Protein AF-Q3J1Y4-F1 (afdb_monomer_lite)

Secondary structure (DSSP, 8-state):
-----PPPP-----SS-HHHHHHHHHHHHHHTTTSS-SS-HHHHHHHHHHTT-PPPHHHHHHHHHTTSEEEETTEEEE-HHHHHHHH--------------------PPPEEEEEEEETTEEEEEEEETTEEEEEEESSTTSPPEE-S--TTT-HHHHHHHHHHHHS-HHHHHHHHH-EEPP----TT--EEEEETTEEEEEEEETTEEEEEETT--S-EEPPHHHHTT--SHHHHHHHHHHHH-TTHHHHHHHHHHHHHHHHHTT-EEEE-

Sequence (272 aa):
MTERIAPAPTFAETALPRAVAQRMLALIDALGEYDGRPASHALTGILRLAAGQAPTLAERTSLQIAGLIELDHGHPVLTPEGQAVLACETESQPQPMLPEPQPEEPAAGPAPFARLKIGGAVYEIAGWPASDALAFRTEPTADWCGLDADLAAGWSEIAAEILQRTRNALEDYVRMHMIRRREEEDPAGGNGFDLYGIGWEVREAGAALLLRLDGEAEWQTVPAPALAHAAGFRERAAAALVAQVRDLRERIGEDVHAWAKRLAAGALVEPV

Foldseek 3Di:
DDDDDDDDDDQPQFPQALVNLVVVLVVQVVCCVVDVDSDDLCSNCLSCSNNVHHRDPRSLVVCVVVVQWDQDVNGTDGDPVVSVVRRDDPPVPPPPPDPDPDPDDPQDPFAWWKWKDQPNFIKTKTARPVDQWIWIDRDPPDDTHTDPDGCVNPQLLRQLRCCVVVDVLQLVVCLVQKDWDDDDPPVVAWTWIDDPNFIKTWDDDPPWIWIDTPVGPDTDTQDPVLCVPPDDPSSSNSSSCPRPPVCSCVVCVVVSSVVSSVSSVPMDMDTD

Structure (mmCIF, N/CA/C/O backbone):
data_AF-Q3J1Y4-F1
#
_entry.id   AF-Q3J1Y4-F1
#
loop_
_atom_site.group_PDB
_atom_site.id
_atom_site.type_symbol
_atom_site.label_atom_id
_atom_site.label_alt_id
_atom_site.label_comp_id
_atom_site.label_asym_id
_atom_site.label_entity_id
_atom_site.label_seq_id
_atom_site.pdbx_PDB_ins_code
_atom_site.Cartn_x
_atom_site.Cartn_y
_atom_site.Cartn_z
_atom_site.occupancy
_atom_site.B_iso_or_equiv
_atom_site.auth_seq_id
_atom_site.auth_comp_id
_atom_site.auth_asym_id
_atom_site.auth_atom_id
_atom_site.pdbx_PDB_model_num
ATOM 1 N N . MET A 1 1 ? -0.902 27.994 -52.305 1.00 39.47 1 MET A N 1
ATOM 2 C CA . MET A 1 1 ? -0.673 27.373 -50.987 1.00 39.47 1 MET A CA 1
ATOM 3 C C . MET A 1 1 ? -0.212 25.955 -51.247 1.00 39.47 1 MET A C 1
ATOM 5 O O . MET A 1 1 ? -1.022 25.121 -51.613 1.00 39.47 1 MET A O 1
ATOM 9 N N . THR A 1 2 ? 1.096 25.733 -51.217 1.00 36.91 2 THR A N 1
ATOM 10 C CA . THR A 1 2 ? 1.722 24.431 -51.467 1.00 36.91 2 THR A CA 1
ATOM 11 C C . THR A 1 2 ? 2.039 23.824 -50.108 1.00 36.91 2 THR A C 1
ATOM 13 O O . THR A 1 2 ? 2.905 24.334 -49.398 1.00 36.91 2 THR A O 1
ATOM 16 N N . GLU A 1 3 ? 1.293 22.792 -49.717 1.00 38.69 3 GLU A N 1
ATOM 17 C CA . GLU A 1 3 ? 1.580 22.008 -48.518 1.00 38.69 3 GLU A CA 1
ATOM 18 C C . GLU A 1 3 ? 2.949 21.338 -48.677 1.00 38.69 3 GLU A C 1
ATOM 20 O O . GLU A 1 3 ? 3.182 20.542 -49.588 1.00 38.69 3 GLU A O 1
ATOM 25 N N . ARG A 1 4 ? 3.887 21.708 -47.800 1.00 36.75 4 ARG A N 1
ATOM 26 C CA . ARG A 1 4 ? 5.147 20.988 -47.622 1.00 36.75 4 ARG A CA 1
ATOM 27 C C . ARG A 1 4 ? 4.826 19.674 -46.919 1.00 36.75 4 ARG A C 1
ATOM 29 O O . ARG A 1 4 ? 4.631 19.655 -45.709 1.00 36.75 4 ARG A O 1
ATOM 36 N N . ILE A 1 5 ? 4.783 18.594 -47.689 1.00 44.53 5 ILE A N 1
ATOM 37 C CA . ILE A 1 5 ? 4.806 17.230 -47.164 1.00 44.53 5 ILE A CA 1
ATOM 38 C C . ILE A 1 5 ? 6.148 17.057 -46.440 1.00 44.53 5 ILE A C 1
ATOM 40 O O . ILE A 1 5 ? 7.209 17.186 -47.054 1.00 44.53 5 ILE A O 1
ATOM 44 N N . ALA A 1 6 ? 6.096 16.845 -45.125 1.00 41.97 6 ALA A N 1
ATOM 45 C CA . ALA A 1 6 ? 7.268 16.523 -44.321 1.00 41.97 6 ALA A CA 1
ATOM 46 C C . ALA A 1 6 ? 7.870 15.184 -44.795 1.00 41.97 6 ALA A C 1
ATOM 48 O O . ALA A 1 6 ? 7.111 14.269 -45.129 1.00 41.97 6 ALA A O 1
ATOM 49 N N . PRO A 1 7 ? 9.207 15.047 -44.855 1.00 38.75 7 PRO A N 1
ATOM 50 C CA . PRO A 1 7 ? 9.830 13.786 -45.234 1.00 38.75 7 PRO A CA 1
ATOM 51 C C . PRO A 1 7 ? 9.491 12.698 -44.208 1.00 38.75 7 PRO A C 1
ATOM 53 O O . PRO A 1 7 ? 9.456 12.951 -43.004 1.00 38.75 7 PRO A O 1
ATOM 56 N N . ALA A 1 8 ? 9.229 11.485 -44.699 1.00 41.59 8 ALA A N 1
ATOM 57 C CA . ALA A 1 8 ? 9.074 10.308 -43.854 1.00 41.59 8 ALA A CA 1
ATOM 58 C C . ALA A 1 8 ? 10.350 10.092 -43.016 1.00 41.59 8 ALA A C 1
ATOM 60 O O . ALA A 1 8 ? 11.444 10.345 -43.527 1.00 41.59 8 ALA A O 1
ATOM 61 N N . PRO A 1 9 ? 10.235 9.624 -41.760 1.00 42.47 9 PRO A N 1
ATOM 62 C CA . PRO A 1 9 ? 11.397 9.349 -40.926 1.00 42.47 9 PRO A CA 1
ATOM 63 C C . PRO A 1 9 ? 12.293 8.315 -41.614 1.00 42.47 9 PRO A C 1
ATOM 65 O O . PRO A 1 9 ? 11.864 7.205 -41.936 1.00 42.47 9 PRO A O 1
ATOM 68 N N . THR A 1 10 ? 13.536 8.708 -41.872 1.00 40.47 10 THR A N 1
ATOM 69 C CA . THR A 1 10 ? 14.578 7.848 -42.426 1.00 40.47 10 THR A CA 1
ATOM 70 C C . THR A 1 10 ? 15.030 6.897 -41.324 1.00 40.47 10 THR A C 1
ATOM 72 O O . THR A 1 10 ? 15.804 7.269 -40.446 1.00 40.47 10 THR A O 1
ATOM 75 N N . PHE A 1 11 ? 14.507 5.674 -41.328 1.00 51.59 11 PHE A N 1
ATOM 76 C CA . PHE A 1 11 ? 15.009 4.623 -40.449 1.00 51.59 11 PHE A CA 1
ATOM 77 C C . PHE A 1 11 ? 16.390 4.201 -40.953 1.00 51.59 11 PHE A C 1
ATOM 79 O O . PHE A 1 11 ? 16.534 3.844 -42.123 1.00 51.59 11 PHE A O 1
ATOM 86 N N . ALA A 1 12 ? 17.401 4.301 -40.088 1.00 49.84 12 ALA A N 1
ATOM 87 C CA . ALA A 1 12 ? 18.746 3.826 -40.381 1.00 49.84 12 ALA A CA 1
ATOM 88 C C . ALA A 1 12 ? 18.690 2.353 -40.819 1.00 49.84 12 ALA A C 1
ATOM 90 O O . ALA A 1 12 ? 17.954 1.555 -40.239 1.00 49.84 12 ALA A O 1
ATOM 91 N N . GLU A 1 13 ? 19.431 2.012 -41.868 1.00 49.62 13 GLU A N 1
ATOM 92 C CA . GLU A 1 13 ? 19.509 0.662 -42.418 1.00 49.62 13 GLU A CA 1
ATOM 93 C C . GLU A 1 13 ? 20.206 -0.243 -41.386 1.00 49.62 13 GLU A C 1
ATOM 95 O O . GLU A 1 13 ? 21.415 -0.168 -41.180 1.00 49.62 13 GLU A O 1
ATOM 100 N N . THR A 1 14 ? 19.423 -1.023 -40.638 1.00 55.22 14 THR A N 1
ATOM 101 C CA . THR A 1 14 ? 19.925 -1.916 -39.585 1.00 55.22 14 THR A CA 1
ATOM 102 C C . THR A 1 14 ? 20.491 -3.192 -40.206 1.00 55.22 14 THR A C 1
ATOM 104 O O . THR A 1 14 ? 19.864 -3.759 -41.100 1.00 55.22 14 THR A O 1
ATOM 107 N N . ALA A 1 15 ? 21.629 -3.694 -39.713 1.00 63.44 15 ALA A N 1
ATOM 108 C CA . ALA A 1 15 ? 22.223 -4.935 -40.229 1.00 63.44 15 ALA A CA 1
ATOM 109 C C . ALA A 1 15 ? 21.352 -6.180 -39.963 1.00 63.44 15 ALA A C 1
ATOM 111 O O . ALA A 1 15 ? 21.382 -7.130 -40.743 1.00 63.44 15 ALA A O 1
ATOM 112 N N . LEU A 1 16 ? 20.523 -6.168 -38.909 1.00 72.38 16 LEU A N 1
ATOM 113 C CA . LEU A 1 16 ? 19.484 -7.175 -38.704 1.00 72.38 16 LEU A CA 1
ATOM 114 C C . LEU A 1 16 ? 18.404 -7.043 -39.797 1.00 72.38 16 LEU A C 1
ATOM 116 O O . LEU A 1 16 ? 17.705 -6.023 -39.837 1.00 72.38 16 LEU A O 1
ATOM 120 N N . PRO A 1 17 ? 18.194 -8.059 -40.659 1.00 82.06 17 PRO A N 1
ATOM 121 C CA . PRO A 1 17 ? 17.198 -7.959 -41.714 1.00 82.06 17 PRO A CA 1
ATOM 122 C C . PRO A 1 17 ? 15.797 -7.797 -41.123 1.00 82.06 17 PRO A C 1
ATOM 124 O O . PRO A 1 17 ? 15.376 -8.576 -40.265 1.00 82.06 17 PRO A O 1
ATOM 127 N N . ARG A 1 18 ? 15.024 -6.843 -41.649 1.00 83.56 18 ARG A N 1
ATOM 128 C CA . ARG A 1 18 ? 13.652 -6.537 -41.203 1.00 83.56 18 ARG A CA 1
ATOM 129 C C . ARG A 1 18 ? 12.767 -7.781 -41.039 1.00 83.56 18 ARG A C 1
ATOM 131 O O . ARG A 1 18 ? 12.011 -7.889 -40.078 1.00 83.56 18 ARG A O 1
ATOM 138 N N . ALA A 1 19 ? 12.874 -8.731 -41.968 1.00 82.00 19 ALA A N 1
ATOM 139 C CA . ALA A 1 19 ? 12.111 -9.979 -41.944 1.00 82.00 19 ALA A CA 1
ATOM 140 C C . ALA A 1 19 ? 12.487 -10.899 -40.765 1.00 82.00 19 ALA A C 1
ATOM 142 O O . ALA A 1 19 ? 11.635 -11.627 -40.256 1.00 82.00 19 ALA A O 1
ATOM 143 N N . VAL A 1 20 ? 13.746 -10.864 -40.317 1.00 84.94 20 VAL A N 1
ATOM 144 C CA . VAL A 1 20 ? 14.218 -11.605 -39.138 1.00 84.94 20 VAL A CA 1
ATOM 145 C C . VAL A 1 20 ? 13.663 -10.961 -37.873 1.00 84.94 20 VAL A C 1
ATOM 147 O O . VAL A 1 20 ? 13.047 -11.657 -37.071 1.00 84.94 20 VAL A O 1
ATOM 150 N N . ALA A 1 21 ? 13.765 -9.634 -37.749 1.00 87.12 21 ALA A N 1
ATOM 151 C CA . ALA A 1 21 ? 13.190 -8.898 -36.624 1.00 87.12 21 ALA A CA 1
ATOM 152 C C . ALA A 1 21 ? 11.674 -9.140 -36.484 1.00 87.12 21 ALA A C 1
ATOM 154 O O . ALA A 1 21 ? 11.185 -9.440 -35.398 1.00 87.12 21 ALA A O 1
ATOM 155 N N . GLN A 1 22 ? 10.933 -9.113 -37.598 1.00 88.56 22 GLN A N 1
ATOM 156 C CA . GLN A 1 22 ? 9.498 -9.427 -37.621 1.00 88.56 22 GLN A CA 1
ATOM 157 C C . GLN A 1 22 ? 9.191 -10.865 -37.188 1.00 88.56 22 GLN A C 1
ATOM 159 O O . GLN A 1 22 ? 8.220 -11.091 -36.471 1.00 88.56 22 GLN A O 1
ATOM 164 N N . ARG A 1 23 ? 10.007 -11.842 -37.601 1.00 87.69 23 ARG A N 1
ATOM 165 C CA . ARG A 1 23 ? 9.844 -13.240 -37.175 1.00 87.69 23 ARG A CA 1
ATOM 166 C C . ARG A 1 23 ? 10.125 -13.430 -35.688 1.00 87.69 23 ARG A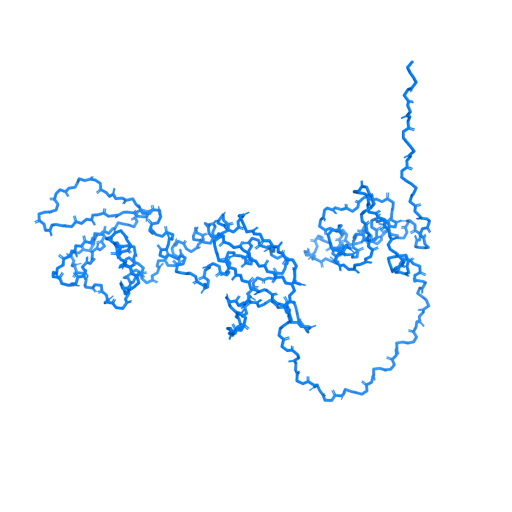 C 1
ATOM 168 O O . ARG A 1 23 ? 9.396 -14.172 -35.042 1.00 87.69 23 ARG A O 1
ATOM 175 N N . MET A 1 24 ? 11.148 -12.765 -35.152 1.00 90.50 24 MET A N 1
ATOM 176 C CA . MET A 1 24 ? 11.459 -12.808 -33.721 1.00 90.50 24 MET A CA 1
ATOM 177 C C . MET A 1 24 ? 10.344 -12.165 -32.893 1.00 90.50 24 MET A C 1
ATOM 179 O O . MET A 1 24 ? 9.929 -12.752 -31.903 1.00 90.50 24 MET A O 1
ATOM 183 N N . LEU A 1 25 ? 9.792 -11.030 -33.336 1.00 89.69 25 LEU A N 1
ATOM 184 C CA . LEU A 1 25 ? 8.618 -10.419 -32.701 1.00 89.69 25 LEU A CA 1
ATOM 185 C C . LEU A 1 25 ? 7.406 -11.356 -32.724 1.00 89.69 25 LEU A C 1
ATOM 187 O O . LEU A 1 25 ? 6.797 -11.571 -31.688 1.00 89.69 25 LEU A O 1
ATOM 191 N N . ALA A 1 26 ? 7.106 -11.977 -33.869 1.00 88.38 26 ALA A N 1
ATOM 192 C CA . ALA A 1 26 ? 5.997 -12.926 -33.968 1.00 88.38 26 ALA A CA 1
ATOM 193 C C . ALA A 1 26 ? 6.181 -14.150 -33.053 1.00 88.38 26 ALA A C 1
ATOM 195 O O . ALA A 1 26 ? 5.207 -14.667 -32.514 1.00 88.38 26 ALA A O 1
ATOM 196 N N . LEU A 1 27 ? 7.421 -14.614 -32.867 1.00 90.25 27 LEU A N 1
ATOM 197 C CA . LEU A 1 27 ? 7.736 -15.690 -31.928 1.00 90.25 27 LEU A CA 1
ATOM 198 C C . LEU A 1 27 ? 7.545 -15.248 -30.471 1.00 90.25 27 LEU A C 1
ATOM 200 O O . LEU A 1 27 ? 6.956 -15.993 -29.696 1.00 90.25 27 LEU A O 1
ATOM 204 N N . ILE A 1 28 ? 8.022 -14.053 -30.111 1.00 89.56 28 ILE A N 1
ATOM 205 C CA . ILE A 1 28 ? 7.822 -13.461 -28.780 1.00 89.56 28 ILE A CA 1
ATOM 206 C C . ILE A 1 28 ? 6.322 -13.332 -28.494 1.00 89.56 28 ILE A C 1
ATOM 208 O O . ILE A 1 28 ? 5.871 -13.780 -27.446 1.00 89.56 28 ILE A O 1
ATOM 212 N N . ASP A 1 29 ? 5.540 -12.810 -29.440 1.00 85.06 29 ASP A N 1
ATOM 213 C CA . ASP A 1 29 ? 4.088 -12.666 -29.297 1.00 85.06 29 ASP A CA 1
ATOM 214 C C . ASP A 1 29 ? 3.394 -14.032 -29.129 1.00 85.06 29 ASP A C 1
ATOM 216 O O . ASP A 1 29 ? 2.542 -14.184 -28.257 1.00 85.06 29 ASP A O 1
ATOM 220 N N . ALA A 1 30 ? 3.796 -15.049 -29.902 1.00 85.88 30 ALA A N 1
ATOM 221 C CA . ALA A 1 30 ? 3.245 -16.403 -29.794 1.00 85.88 30 ALA A CA 1
ATOM 222 C C . ALA A 1 30 ? 3.595 -17.092 -28.463 1.00 85.88 30 ALA A C 1
ATOM 224 O O . ALA A 1 30 ? 2.778 -17.824 -27.908 1.00 85.88 30 ALA A O 1
ATOM 225 N N . LEU A 1 31 ? 4.800 -16.863 -27.931 1.00 82.25 31 LEU A N 1
ATOM 226 C CA . LEU A 1 31 ? 5.189 -17.348 -26.603 1.00 82.25 31 LEU A CA 1
ATOM 227 C C . LEU A 1 31 ? 4.458 -16.596 -25.484 1.00 82.25 31 LEU A C 1
ATOM 229 O O . LEU A 1 31 ? 4.203 -17.183 -24.434 1.00 82.25 31 LEU A O 1
ATOM 233 N N . GLY A 1 32 ? 4.054 -15.348 -25.739 1.00 78.19 32 GLY A N 1
ATOM 234 C CA . GLY A 1 32 ? 3.252 -14.516 -24.840 1.00 78.19 32 GLY A CA 1
ATOM 235 C C . GLY A 1 32 ? 1.904 -15.126 -24.447 1.00 78.19 32 GLY A C 1
ATOM 236 O O . GLY A 1 32 ? 1.350 -14.785 -23.405 1.00 78.19 32 GLY A O 1
ATOM 237 N N . GLU A 1 33 ? 1.374 -16.049 -25.255 1.00 76.19 33 GLU A N 1
ATOM 238 C CA . GLU A 1 33 ? 0.144 -16.787 -24.940 1.00 76.19 33 GLU A CA 1
ATOM 239 C C . GLU A 1 33 ? 0.337 -17.829 -23.822 1.00 76.19 33 GLU A C 1
ATOM 241 O O . GLU A 1 33 ? -0.633 -18.219 -23.172 1.00 76.19 33 GLU A O 1
ATOM 246 N N . TYR A 1 34 ? 1.575 -18.280 -23.593 1.00 75.44 34 TYR A N 1
ATOM 247 C CA . TYR A 1 34 ? 1.915 -19.360 -22.655 1.00 75.44 34 TYR A CA 1
ATOM 248 C C . TYR A 1 34 ? 2.746 -18.880 -21.464 1.00 75.44 34 TYR A C 1
ATOM 250 O O . TYR A 1 34 ? 2.640 -19.441 -20.375 1.00 75.44 34 TYR A O 1
ATOM 258 N N . ASP A 1 35 ? 3.559 -17.847 -21.668 1.00 68.44 35 ASP A N 1
ATOM 259 C CA . ASP A 1 35 ? 4.341 -17.166 -20.646 1.00 68.44 35 ASP A CA 1
ATOM 260 C C . ASP A 1 35 ? 3.977 -15.682 -20.688 1.00 68.44 35 ASP A C 1
ATOM 262 O O . ASP A 1 35 ? 4.033 -15.057 -21.741 1.00 68.44 35 ASP A O 1
ATOM 266 N N . GLY A 1 36 ? 3.611 -15.093 -19.548 1.00 64.56 36 GLY A N 1
ATOM 267 C CA . GLY A 1 36 ? 3.257 -13.675 -19.487 1.00 64.56 36 GLY A CA 1
ATOM 268 C C . GLY A 1 36 ? 4.419 -12.733 -19.832 1.00 64.56 36 GLY A C 1
ATOM 269 O O . GLY A 1 36 ? 4.175 -11.541 -20.034 1.00 64.56 36 GLY A O 1
ATOM 270 N N . ARG A 1 37 ? 5.672 -13.226 -19.870 1.00 63.38 37 ARG A N 1
ATOM 271 C CA . ARG A 1 37 ? 6.879 -12.416 -20.129 1.00 63.38 37 ARG A CA 1
ATOM 272 C C . ARG A 1 37 ? 7.934 -13.149 -20.984 1.00 63.38 37 ARG A C 1
ATOM 274 O O . ARG A 1 37 ? 9.040 -13.401 -20.514 1.00 63.38 37 ARG A O 1
ATOM 281 N N . PRO A 1 38 ? 7.665 -13.404 -22.274 1.00 79.62 38 PRO A N 1
ATOM 282 C CA . PRO A 1 38 ? 8.576 -14.145 -23.153 1.00 79.62 38 PRO A CA 1
ATOM 283 C C . PRO A 1 38 ? 9.848 -13.362 -23.541 1.00 79.62 38 PRO A C 1
ATOM 285 O O . PRO A 1 38 ? 10.800 -13.951 -24.051 1.00 79.62 38 PRO A O 1
ATOM 288 N N . ALA A 1 39 ? 9.873 -12.036 -23.339 1.00 86.62 39 ALA A N 1
ATOM 289 C CA . ALA A 1 39 ? 11.019 -11.168 -23.621 1.00 86.62 39 ALA A CA 1
ATOM 290 C C . ALA A 1 39 ? 10.961 -9.843 -22.837 1.00 86.62 39 ALA A C 1
ATOM 292 O O . ALA A 1 39 ? 9.891 -9.389 -22.430 1.00 86.62 39 ALA A O 1
ATOM 293 N N . SER A 1 40 ? 12.116 -9.185 -22.673 1.00 88.88 40 SER A N 1
ATOM 294 C CA . SER A 1 40 ? 12.208 -7.857 -22.054 1.00 88.88 40 SER A CA 1
ATOM 295 C C . SER A 1 40 ? 11.727 -6.740 -22.991 1.00 88.88 40 SER A C 1
ATOM 297 O O . SER A 1 40 ? 11.871 -6.820 -24.211 1.00 88.88 40 SER A O 1
ATOM 299 N N . HIS A 1 41 ? 11.225 -5.636 -22.427 1.00 87.88 41 HIS A N 1
ATOM 300 C CA . HIS A 1 41 ? 10.789 -4.468 -23.206 1.00 87.88 41 HIS A CA 1
ATOM 301 C C . HIS A 1 41 ? 11.913 -3.810 -24.020 1.00 87.88 41 HIS A C 1
ATOM 303 O O . HIS A 1 41 ? 11.650 -3.258 -25.086 1.00 87.88 41 HIS A O 1
ATOM 309 N N . ALA A 1 42 ? 13.166 -3.890 -23.561 1.00 88.75 42 ALA A N 1
ATOM 310 C CA . ALA A 1 42 ? 14.309 -3.422 -24.342 1.00 88.75 42 ALA A CA 1
ATOM 311 C C . ALA A 1 42 ? 14.522 -4.291 -25.595 1.00 88.75 42 ALA A C 1
ATOM 313 O O . ALA A 1 42 ? 14.690 -3.755 -26.689 1.00 88.75 42 ALA A O 1
ATOM 314 N N . LEU A 1 43 ? 14.434 -5.622 -25.464 1.00 90.31 43 LEU A N 1
ATOM 315 C CA . LEU A 1 43 ? 14.561 -6.546 -26.593 1.00 90.31 43 LEU A CA 1
ATOM 316 C C . LEU A 1 43 ? 13.409 -6.375 -27.595 1.00 90.31 43 LEU A C 1
ATOM 318 O O . LEU A 1 43 ? 13.639 -6.223 -28.794 1.00 90.31 43 LEU A O 1
ATOM 322 N N . THR A 1 44 ? 12.165 -6.337 -27.120 1.00 90.75 44 THR A N 1
ATOM 323 C CA . THR A 1 44 ? 11.000 -6.140 -27.996 1.00 90.75 44 THR A CA 1
ATOM 324 C C . THR A 1 44 ? 11.044 -4.766 -28.672 1.00 90.75 44 THR A C 1
ATOM 326 O O . THR A 1 44 ? 10.791 -4.650 -29.871 1.00 90.75 44 THR A O 1
ATOM 329 N N . GLY A 1 45 ? 11.458 -3.726 -27.941 1.00 89.00 45 GLY A N 1
ATOM 330 C CA . GLY A 1 45 ? 11.630 -2.376 -28.469 1.00 89.00 45 GLY A CA 1
ATOM 331 C C . GLY A 1 45 ? 12.679 -2.285 -29.578 1.00 89.00 45 GLY A C 1
ATOM 332 O O . GLY A 1 45 ? 12.410 -1.681 -30.620 1.00 89.00 45 GLY A O 1
ATOM 333 N N . ILE A 1 46 ? 13.855 -2.895 -29.394 1.00 89.94 46 ILE A N 1
ATOM 334 C CA . ILE A 1 46 ? 14.926 -2.834 -30.399 1.00 89.94 46 ILE A CA 1
ATOM 335 C C . ILE A 1 46 ? 14.571 -3.648 -31.647 1.00 89.94 46 ILE A C 1
ATOM 337 O O . ILE A 1 46 ? 14.825 -3.206 -32.768 1.00 89.94 46 ILE A O 1
ATOM 341 N N . LEU A 1 47 ? 13.879 -4.781 -31.477 1.00 90.69 47 LEU A N 1
ATOM 342 C CA . LEU A 1 47 ? 13.350 -5.566 -32.591 1.00 90.69 47 LEU A CA 1
ATOM 343 C C . LEU A 1 47 ? 12.252 -4.813 -33.354 1.00 90.69 47 LEU A C 1
ATOM 345 O O . LEU A 1 47 ? 12.215 -4.894 -34.580 1.00 90.69 47 LEU A O 1
ATOM 349 N N . ARG A 1 48 ? 11.388 -4.036 -32.680 1.00 90.06 48 ARG A N 1
ATOM 350 C CA . ARG A 1 48 ? 10.412 -3.158 -33.357 1.00 90.06 48 ARG A CA 1
ATOM 351 C C . ARG A 1 48 ? 11.108 -2.094 -34.196 1.00 90.06 48 ARG A C 1
ATOM 353 O O . ARG A 1 48 ? 10.729 -1.917 -35.352 1.00 90.06 48 ARG A O 1
ATOM 360 N N . LEU A 1 49 ? 12.149 -1.450 -33.666 1.00 88.88 49 LEU A N 1
ATOM 361 C CA . LEU A 1 49 ? 12.939 -0.474 -34.423 1.00 88.88 49 LEU A CA 1
ATOM 362 C C . LEU A 1 49 ? 13.593 -1.113 -35.658 1.00 88.88 49 LEU A C 1
ATOM 364 O O . LEU A 1 49 ? 13.432 -0.590 -36.760 1.00 88.88 49 LEU A O 1
ATOM 368 N N . ALA A 1 50 ? 14.212 -2.289 -35.516 1.00 87.06 50 ALA A N 1
ATOM 369 C CA . ALA A 1 50 ? 14.768 -3.052 -36.642 1.00 87.06 50 ALA A CA 1
ATOM 370 C C . ALA A 1 50 ? 13.693 -3.549 -37.633 1.00 87.06 50 ALA A C 1
ATOM 372 O O . ALA A 1 50 ? 13.926 -3.670 -38.835 1.00 87.06 50 ALA A O 1
ATOM 373 N N . ALA A 1 51 ? 12.469 -3.794 -37.158 1.00 87.25 51 ALA A N 1
ATOM 374 C CA . ALA A 1 51 ? 11.314 -4.119 -37.992 1.00 87.25 51 ALA A CA 1
ATOM 375 C C . ALA A 1 51 ? 10.691 -2.884 -38.685 1.00 87.25 51 ALA A C 1
ATOM 377 O O . ALA A 1 51 ? 9.710 -3.027 -39.433 1.00 87.25 51 ALA A O 1
ATOM 378 N N . GLY A 1 52 ? 11.229 -1.678 -38.460 1.00 84.94 52 GLY A N 1
ATOM 379 C CA . GLY A 1 52 ? 10.691 -0.412 -38.963 1.00 84.94 52 GLY A CA 1
ATOM 380 C C . GLY A 1 52 ? 9.334 -0.052 -38.351 1.00 84.94 52 GLY A C 1
ATOM 381 O O . GLY A 1 52 ? 8.478 0.511 -39.031 1.00 84.94 52 GLY A O 1
ATOM 382 N N . GLN A 1 53 ? 9.098 -0.462 -37.106 1.00 86.94 53 GLN A N 1
ATOM 383 C CA . GLN A 1 53 ? 7.896 -0.185 -36.325 1.00 86.94 53 GLN A CA 1
ATOM 384 C C . GLN A 1 53 ? 8.225 0.758 -35.165 1.00 86.94 53 GLN A C 1
ATOM 386 O O . GLN A 1 53 ? 9.336 0.766 -34.639 1.00 86.94 53 GLN A O 1
ATOM 391 N N . ALA A 1 54 ? 7.235 1.541 -34.735 1.00 85.25 54 ALA A N 1
ATOM 392 C CA . ALA A 1 54 ? 7.392 2.402 -33.573 1.00 85.25 54 ALA A CA 1
ATOM 393 C C . ALA A 1 54 ? 7.310 1.575 -32.273 1.00 85.25 54 ALA A C 1
ATOM 395 O O . ALA A 1 54 ? 6.324 0.853 -32.089 1.00 85.25 54 ALA A O 1
ATOM 396 N N . PRO A 1 55 ? 8.291 1.686 -31.362 1.00 87.56 55 PRO A N 1
ATOM 397 C CA . PRO A 1 55 ? 8.179 1.116 -30.026 1.00 87.56 55 PRO A CA 1
ATOM 398 C C . PRO A 1 55 ? 7.083 1.819 -29.209 1.00 87.56 55 PRO A C 1
ATOM 400 O O . PRO A 1 55 ? 6.843 3.028 -29.328 1.00 87.56 55 PRO A O 1
ATOM 403 N N . THR A 1 56 ? 6.421 1.054 -28.347 1.00 87.56 56 THR A N 1
ATOM 404 C CA . THR A 1 56 ? 5.465 1.537 -27.344 1.00 87.56 56 THR A CA 1
ATOM 405 C C . THR A 1 56 ? 6.138 2.487 -26.349 1.00 87.56 56 THR A C 1
ATOM 407 O O . THR A 1 56 ? 7.350 2.699 -26.368 1.00 87.56 56 THR A O 1
ATOM 410 N N . LEU A 1 57 ? 5.355 3.125 -25.473 1.00 82.00 57 LEU A N 1
ATOM 411 C CA . LEU A 1 57 ? 5.917 4.019 -24.457 1.00 82.00 57 LEU A CA 1
ATOM 412 C C . LEU A 1 57 ? 6.857 3.272 -23.493 1.00 82.00 57 LEU A C 1
ATOM 414 O O . LEU A 1 57 ? 7.965 3.742 -23.268 1.00 82.00 57 LEU A O 1
ATOM 418 N N . ALA A 1 58 ? 6.448 2.099 -22.998 1.00 81.56 58 ALA A N 1
ATOM 419 C CA . ALA A 1 58 ? 7.254 1.288 -22.084 1.00 81.56 58 ALA A CA 1
ATOM 420 C C . ALA A 1 58 ? 8.566 0.822 -22.734 1.00 81.56 58 ALA A C 1
ATOM 422 O O . ALA A 1 58 ? 9.633 0.997 -22.156 1.00 81.56 58 ALA A O 1
ATOM 423 N N . GLU A 1 59 ? 8.504 0.320 -23.971 1.00 89.44 59 GLU A N 1
ATOM 424 C CA . GLU A 1 59 ? 9.692 -0.080 -24.737 1.00 89.44 59 GLU A CA 1
ATOM 425 C C . GLU A 1 59 ? 10.629 1.108 -24.991 1.00 89.44 59 GLU A C 1
ATOM 427 O O . GLU A 1 59 ? 11.837 0.973 -24.826 1.00 89.44 59 GLU A O 1
ATOM 432 N N . ARG A 1 60 ? 10.095 2.293 -25.329 1.00 86.31 60 ARG A N 1
ATOM 433 C CA . ARG A 1 60 ? 10.908 3.514 -25.476 1.00 86.31 60 ARG A CA 1
ATOM 434 C C . ARG A 1 60 ? 11.621 3.879 -24.185 1.00 86.31 60 ARG A C 1
ATOM 436 O O . ARG A 1 60 ? 12.816 4.145 -24.214 1.00 86.31 60 ARG A O 1
ATOM 443 N N . THR A 1 61 ? 10.909 3.869 -23.064 1.00 78.12 61 THR A N 1
ATOM 444 C CA . THR A 1 61 ? 11.507 4.163 -21.761 1.00 78.12 61 THR A CA 1
ATOM 445 C C . THR A 1 61 ? 12.588 3.141 -21.412 1.00 78.12 61 THR A C 1
ATOM 447 O O . THR A 1 61 ? 13.680 3.537 -21.021 1.00 78.12 61 THR A O 1
ATOM 450 N N . SER A 1 62 ? 12.347 1.845 -21.628 1.00 83.56 62 SER A N 1
ATOM 451 C CA . SER A 1 62 ? 13.353 0.801 -21.394 1.00 83.56 62 SER A CA 1
ATOM 452 C C . SER A 1 62 ? 14.585 0.944 -22.291 1.00 83.56 62 SER A C 1
ATOM 454 O O . SER A 1 62 ? 15.703 0.812 -21.804 1.00 83.56 62 SER A O 1
ATOM 456 N N . LEU A 1 63 ? 14.407 1.247 -23.579 1.00 89.00 63 LEU A N 1
ATOM 457 C CA . LEU A 1 63 ? 15.516 1.480 -24.509 1.00 89.00 63 LEU A CA 1
ATOM 458 C C . LEU A 1 63 ? 16.341 2.718 -24.130 1.00 89.00 63 LEU A C 1
ATOM 460 O O . LEU A 1 63 ? 17.561 2.699 -24.270 1.00 89.00 63 LEU A O 1
ATOM 464 N N . GLN A 1 64 ? 15.686 3.777 -23.647 1.00 86.50 64 GLN A N 1
ATOM 465 C CA . GLN A 1 64 ? 16.350 4.999 -23.197 1.00 86.50 64 GLN A CA 1
ATOM 466 C C . GLN A 1 64 ? 17.144 4.763 -21.904 1.00 86.50 64 GLN A C 1
ATOM 468 O O . GLN A 1 64 ? 18.278 5.216 -21.797 1.00 86.50 64 GLN A O 1
ATOM 473 N N . ILE A 1 65 ? 16.588 4.004 -20.951 1.00 81.56 65 ILE A N 1
ATOM 474 C CA . ILE A 1 65 ? 17.297 3.583 -19.728 1.00 81.56 65 ILE A CA 1
ATOM 475 C C . ILE A 1 65 ? 18.530 2.744 -20.079 1.00 81.56 65 ILE A C 1
ATOM 477 O O . ILE A 1 65 ? 19.591 2.931 -19.493 1.00 81.56 65 ILE A O 1
ATOM 481 N N . ALA A 1 66 ? 18.403 1.847 -21.058 1.00 84.19 66 ALA A N 1
ATOM 482 C CA . ALA A 1 66 ? 19.503 1.011 -21.529 1.00 84.19 66 ALA A CA 1
ATOM 483 C C . ALA A 1 66 ? 20.541 1.770 -22.383 1.00 84.19 66 ALA A C 1
ATOM 485 O O . ALA A 1 66 ? 21.508 1.160 -22.832 1.00 84.19 66 ALA A O 1
ATOM 486 N N . GLY A 1 67 ? 20.341 3.068 -22.650 1.00 89.50 67 GLY A N 1
ATOM 487 C CA . GLY A 1 67 ? 21.234 3.874 -23.487 1.00 89.50 67 GLY A CA 1
ATOM 488 C C . GLY A 1 67 ? 21.256 3.457 -24.962 1.00 89.50 67 GLY A C 1
ATOM 489 O O . GLY A 1 67 ? 22.193 3.793 -25.678 1.00 89.50 67 GLY A O 1
ATOM 490 N N . LEU A 1 68 ? 20.249 2.710 -25.429 1.00 88.44 68 LEU A N 1
ATOM 491 C CA . LEU A 1 68 ? 20.180 2.177 -26.798 1.00 88.44 68 LEU A CA 1
ATOM 492 C C . LEU A 1 68 ? 19.500 3.143 -27.774 1.00 88.44 68 LEU A C 1
ATOM 494 O O . LEU A 1 68 ? 19.658 3.024 -28.991 1.00 88.44 68 LEU A O 1
ATOM 498 N N . ILE A 1 69 ? 18.717 4.086 -27.249 1.00 89.00 69 ILE A N 1
ATOM 499 C CA . ILE A 1 69 ? 18.102 5.157 -28.028 1.00 89.00 69 ILE A CA 1
ATOM 500 C C . ILE A 1 69 ? 18.205 6.492 -27.299 1.00 89.00 69 ILE A C 1
ATOM 502 O O . ILE A 1 69 ? 18.173 6.554 -26.070 1.00 89.00 69 ILE A O 1
ATOM 506 N N . GLU A 1 70 ? 18.196 7.557 -28.084 1.00 90.19 70 GLU A N 1
ATOM 507 C CA . GLU A 1 70 ? 17.911 8.919 -27.651 1.00 90.19 70 GLU A CA 1
ATOM 508 C C . GLU A 1 70 ? 16.634 9.426 -28.331 1.00 90.19 70 GLU A C 1
ATOM 510 O O . GLU A 1 70 ? 16.145 8.845 -29.303 1.00 90.19 70 GLU A O 1
ATOM 515 N N . LEU A 1 71 ? 16.051 10.501 -27.801 1.00 86.12 71 LEU A N 1
ATOM 516 C CA . LEU A 1 71 ? 14.870 11.133 -28.385 1.00 86.12 71 LEU A CA 1
ATOM 517 C C . LEU A 1 71 ? 15.289 12.403 -29.127 1.00 86.12 71 LEU A C 1
ATOM 519 O O . LEU A 1 71 ? 15.526 13.431 -28.496 1.00 86.12 71 LEU A O 1
ATOM 523 N N . ASP A 1 72 ? 15.306 12.350 -30.457 1.00 82.44 72 ASP A N 1
ATOM 524 C CA . ASP A 1 72 ? 15.463 13.536 -31.300 1.00 82.44 72 ASP A CA 1
ATOM 525 C C . ASP A 1 72 ? 14.083 14.036 -31.734 1.00 82.44 72 ASP A C 1
ATOM 527 O O . ASP A 1 72 ? 13.304 13.312 -32.354 1.00 82.44 72 ASP A O 1
ATOM 531 N N . HIS A 1 73 ? 13.722 15.256 -31.333 1.00 77.38 73 HIS A N 1
ATOM 532 C CA . HIS A 1 73 ? 12.392 15.834 -31.568 1.00 77.38 73 HIS A CA 1
ATOM 533 C C . HIS A 1 73 ? 11.210 14.912 -31.180 1.00 77.38 73 HIS A C 1
ATOM 535 O O . HIS A 1 73 ? 10.145 14.948 -31.793 1.00 77.38 73 HIS A O 1
ATOM 541 N N . GLY A 1 74 ? 11.388 14.085 -30.141 1.00 73.69 74 GLY A N 1
ATOM 542 C CA . GLY A 1 74 ? 10.382 13.123 -29.668 1.00 73.69 74 GLY A CA 1
ATOM 543 C C . GLY A 1 74 ? 10.332 11.806 -30.453 1.00 73.69 74 GLY A C 1
ATOM 544 O O . GLY A 1 74 ? 9.537 10.923 -30.115 1.00 73.69 74 GLY A O 1
ATOM 545 N N . HIS A 1 75 ? 11.192 11.645 -31.457 1.00 76.75 75 HIS A N 1
ATOM 546 C CA . HIS A 1 75 ? 11.363 10.415 -32.215 1.00 76.75 75 HIS A CA 1
ATOM 547 C C . HIS A 1 75 ? 12.557 9.612 -31.679 1.00 76.75 75 HIS A C 1
ATOM 549 O O . H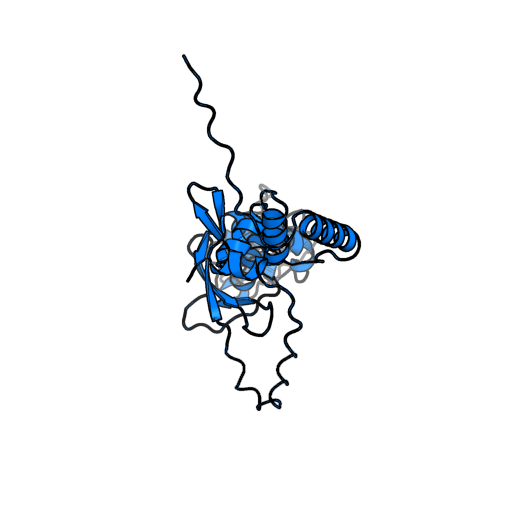IS A 1 75 ? 13.614 10.185 -31.426 1.00 76.75 75 HIS A O 1
ATOM 555 N N . PRO A 1 76 ? 12.408 8.289 -31.490 1.00 81.69 76 PRO A N 1
ATOM 556 C CA . PRO A 1 76 ? 13.505 7.444 -31.042 1.00 81.69 76 PRO A CA 1
ATOM 557 C C . PRO A 1 76 ? 14.557 7.308 -32.151 1.00 81.69 76 PRO A C 1
ATOM 559 O O . PRO A 1 76 ? 14.247 6.839 -33.247 1.00 81.69 76 PRO A O 1
ATOM 562 N N . VAL A 1 77 ? 15.793 7.693 -31.849 1.00 87.62 77 VAL A N 1
ATOM 563 C CA . VAL A 1 77 ? 16.970 7.543 -32.712 1.00 87.62 77 VAL A CA 1
ATOM 564 C C . VAL A 1 77 ? 17.957 6.618 -32.011 1.00 87.62 77 VAL A C 1
ATOM 566 O O . VAL A 1 77 ? 18.213 6.770 -30.821 1.00 87.62 77 VAL A O 1
ATOM 569 N N . LEU A 1 78 ? 18.486 5.629 -32.734 1.00 86.19 78 LEU A N 1
ATOM 570 C CA . LEU A 1 78 ? 19.457 4.684 -32.181 1.00 86.19 78 LEU A CA 1
ATOM 571 C C . LEU A 1 78 ? 20.769 5.396 -31.844 1.00 86.19 78 LEU A C 1
ATOM 573 O O . LEU A 1 78 ? 21.337 6.080 -32.701 1.00 86.19 78 LEU A O 1
ATOM 577 N N . THR A 1 79 ? 21.268 5.165 -30.634 1.00 88.56 79 THR A N 1
ATOM 578 C CA . THR A 1 79 ? 22.632 5.538 -30.241 1.00 88.56 79 THR A CA 1
ATOM 579 C C . THR A 1 79 ? 23.657 4.658 -30.969 1.00 88.56 79 THR A C 1
ATOM 581 O O . THR A 1 79 ? 23.286 3.624 -31.540 1.00 88.56 79 THR A O 1
ATOM 584 N N . PRO A 1 80 ? 24.953 5.018 -30.964 1.00 83.62 80 PRO A N 1
ATOM 585 C CA . PRO A 1 80 ? 26.013 4.134 -31.450 1.00 83.62 80 PRO A CA 1
ATOM 586 C C . PRO A 1 80 ? 25.969 2.737 -30.810 1.00 83.62 80 PRO A C 1
ATOM 588 O O . PRO A 1 80 ? 26.149 1.735 -31.499 1.00 83.62 80 PRO A O 1
ATOM 591 N N . GLU A 1 81 ? 25.650 2.657 -29.519 1.00 84.00 81 GLU A N 1
ATOM 592 C CA . GLU A 1 81 ? 25.482 1.414 -28.766 1.00 84.00 81 GLU A CA 1
ATOM 593 C C . GLU A 1 81 ? 24.269 0.617 -29.267 1.00 84.00 81 GLU A C 1
ATOM 595 O O . GLU A 1 81 ? 24.374 -0.584 -29.519 1.00 84.00 81 GLU A O 1
ATOM 600 N N . GLY A 1 82 ? 23.130 1.281 -29.496 1.00 84.19 82 GLY A N 1
ATOM 601 C CA . GLY A 1 82 ? 21.942 0.660 -30.089 1.00 84.19 82 GLY A CA 1
ATOM 602 C C . GLY A 1 82 ? 22.184 0.129 -31.504 1.00 84.19 82 GLY A C 1
ATOM 603 O O . GLY A 1 82 ? 21.710 -0.953 -31.856 1.00 84.19 82 GLY A O 1
ATOM 604 N N . GLN A 1 83 ? 22.965 0.853 -32.309 1.00 83.44 83 GLN A N 1
ATOM 605 C CA . GLN A 1 83 ? 23.388 0.388 -33.630 1.00 83.44 83 GLN A CA 1
ATOM 606 C C . GLN A 1 83 ? 24.322 -0.819 -33.527 1.00 83.44 83 GLN A C 1
ATOM 608 O O . GLN A 1 83 ? 24.137 -1.774 -34.276 1.00 83.44 83 GLN A O 1
ATOM 613 N N . ALA A 1 84 ? 25.268 -0.821 -32.584 1.00 82.25 84 ALA A N 1
ATOM 614 C CA . ALA A 1 84 ? 26.183 -1.940 -32.365 1.00 82.25 84 ALA A CA 1
ATOM 615 C C . ALA A 1 84 ? 25.443 -3.226 -31.965 1.00 82.25 84 ALA A C 1
ATOM 617 O O . ALA A 1 84 ? 25.764 -4.299 -32.469 1.00 82.25 84 ALA A O 1
ATOM 618 N N . VAL A 1 85 ? 24.400 -3.123 -31.135 1.00 82.00 85 VAL A N 1
ATOM 619 C CA . VAL A 1 85 ? 23.543 -4.266 -30.774 1.00 82.00 85 VAL A CA 1
ATOM 620 C C . VAL A 1 85 ? 22.843 -4.854 -32.004 1.00 82.00 85 VAL A C 1
ATOM 622 O O . VAL A 1 85 ? 22.799 -6.071 -32.164 1.00 82.00 85 VAL A O 1
ATOM 625 N N . LEU A 1 86 ? 22.328 -4.008 -32.899 1.00 79.19 86 LEU A N 1
ATOM 626 C CA . LEU A 1 86 ? 21.665 -4.445 -34.135 1.00 79.19 86 LEU A CA 1
ATOM 627 C C . LEU A 1 86 ? 22.636 -4.905 -35.229 1.00 79.19 86 LEU A C 1
ATOM 629 O O . LEU A 1 86 ? 22.226 -5.619 -36.144 1.00 79.19 86 LEU A O 1
ATOM 633 N N . ALA A 1 87 ? 23.891 -4.468 -35.146 1.00 74.19 87 ALA A N 1
ATOM 634 C CA . ALA A 1 87 ? 24.981 -4.829 -36.043 1.00 74.19 87 ALA A CA 1
ATOM 635 C C . ALA A 1 87 ? 25.781 -6.046 -35.575 1.00 74.19 87 ALA A C 1
ATOM 637 O O . ALA A 1 87 ? 26.685 -6.478 -36.287 1.00 74.19 87 ALA A O 1
ATOM 638 N N . CYS A 1 88 ? 25.457 -6.597 -34.404 1.00 66.81 88 CYS A N 1
ATOM 639 C CA . CYS A 1 88 ? 26.121 -7.771 -33.873 1.00 66.81 88 CYS A CA 1
ATOM 640 C C . CYS A 1 88 ? 25.769 -8.978 -34.754 1.00 66.81 88 CYS A C 1
ATOM 642 O O . CYS A 1 88 ? 24.747 -9.643 -34.565 1.00 66.81 88 CYS A O 1
ATOM 644 N N . GLU A 1 89 ? 26.598 -9.244 -35.763 1.00 58.06 89 GLU A N 1
ATOM 645 C CA . GLU A 1 89 ? 26.613 -10.542 -36.415 1.00 58.06 89 GLU A CA 1
ATOM 646 C C . GLU A 1 89 ? 26.950 -11.557 -35.328 1.00 58.06 89 GLU A C 1
ATOM 648 O O . GLU A 1 89 ? 27.922 -11.391 -34.589 1.00 58.06 89 GLU A O 1
ATOM 653 N N . THR A 1 90 ? 26.130 -12.597 -35.191 1.00 49.78 90 THR A N 1
ATOM 654 C CA . THR A 1 90 ? 26.461 -13.757 -34.366 1.00 49.78 90 THR A CA 1
ATOM 655 C C . THR A 1 90 ? 27.628 -14.500 -35.013 1.00 49.78 90 THR A C 1
ATOM 657 O O . THR A 1 90 ? 27.483 -15.632 -35.477 1.00 49.78 90 THR A O 1
ATOM 660 N N . GLU A 1 91 ? 28.810 -13.887 -35.049 1.00 43.56 91 GLU A N 1
ATOM 661 C CA . GLU A 1 91 ? 30.018 -14.658 -34.867 1.00 43.56 91 GLU A CA 1
ATOM 662 C C . GLU A 1 91 ? 29.789 -15.395 -33.555 1.00 43.56 91 GLU A C 1
ATOM 664 O O . GLU A 1 91 ? 29.509 -14.790 -32.518 1.00 43.56 91 GLU A O 1
ATOM 669 N N . SER A 1 92 ? 29.778 -16.722 -33.625 1.00 45.19 92 SER A N 1
ATOM 670 C CA . SER A 1 92 ? 29.839 -17.550 -32.433 1.00 45.19 92 SER A CA 1
ATOM 671 C C . SER A 1 92 ? 31.142 -17.188 -31.735 1.00 45.19 92 SER A C 1
ATOM 673 O O . SER A 1 92 ? 32.175 -17.802 -31.995 1.00 45.19 92 SER A O 1
ATOM 675 N N . GLN A 1 93 ? 31.118 -16.144 -30.904 1.00 43.31 93 GLN A N 1
ATOM 676 C CA . GLN A 1 93 ? 32.199 -15.877 -29.987 1.00 43.31 93 GLN A CA 1
ATOM 677 C C . GLN A 1 93 ? 32.329 -17.165 -29.180 1.00 43.31 93 GLN A C 1
ATOM 679 O O . GLN A 1 93 ? 31.328 -17.608 -28.603 1.00 43.31 93 GLN A O 1
ATOM 684 N N . PRO A 1 94 ? 33.501 -17.829 -29.186 1.00 42.00 94 PRO A N 1
ATOM 685 C CA . PRO A 1 94 ? 33.731 -18.900 -28.241 1.00 42.00 94 PRO A CA 1
ATOM 686 C C . PRO A 1 94 ? 33.425 -18.295 -26.882 1.00 42.00 94 PRO A C 1
ATOM 688 O O . PRO A 1 94 ? 34.038 -17.296 -26.502 1.00 42.00 94 PRO A O 1
ATOM 691 N N . GLN A 1 95 ? 32.403 -18.845 -26.228 1.00 46.41 95 GLN A N 1
ATOM 692 C CA . GLN A 1 95 ? 31.997 -18.454 -24.892 1.00 46.41 95 GLN A CA 1
ATOM 693 C C . GLN A 1 95 ? 33.293 -18.348 -24.084 1.00 46.41 95 GLN A C 1
ATOM 695 O O . GLN A 1 95 ? 34.007 -19.357 -24.006 1.00 46.41 95 GLN A O 1
ATOM 700 N N . PRO A 1 96 ? 33.693 -17.147 -23.615 1.00 46.16 96 PRO A N 1
ATOM 701 C CA . PRO A 1 96 ? 34.931 -17.023 -22.871 1.00 46.16 96 PRO A CA 1
ATOM 702 C C . PRO A 1 96 ? 34.845 -18.052 -21.753 1.00 46.16 96 PRO A C 1
ATOM 704 O O . PRO A 1 96 ? 33.809 -18.137 -21.087 1.00 46.16 96 PRO A O 1
ATOM 707 N N . MET A 1 97 ? 35.869 -18.908 -21.640 1.00 46.53 97 MET A N 1
ATOM 708 C CA . MET A 1 97 ? 35.940 -19.883 -20.557 1.00 46.53 97 MET A CA 1
ATOM 709 C C . MET A 1 97 ? 35.593 -19.134 -19.281 1.00 46.53 97 MET A C 1
ATOM 711 O O . MET A 1 97 ? 36.274 -18.160 -18.953 1.00 46.53 97 MET A O 1
ATOM 715 N N . LEU A 1 98 ? 34.501 -19.553 -18.634 1.00 53.59 98 LEU A N 1
ATOM 716 C CA . LEU A 1 98 ? 34.112 -19.034 -17.334 1.00 53.59 98 LEU A CA 1
ATOM 717 C C . LEU A 1 98 ? 35.387 -19.024 -16.483 1.00 53.59 98 LEU A C 1
ATOM 719 O O . LEU A 1 98 ? 35.999 -20.091 -16.344 1.00 53.59 98 LEU A O 1
ATOM 723 N N . PRO A 1 99 ? 35.848 -17.859 -15.990 1.00 52.28 99 PRO A N 1
ATOM 724 C CA . PRO A 1 99 ? 36.903 -17.871 -14.998 1.00 52.28 99 PRO A CA 1
ATOM 725 C C . PRO A 1 99 ? 36.442 -18.795 -13.870 1.00 52.28 99 PRO A C 1
ATOM 727 O O . PRO A 1 99 ? 35.254 -18.810 -13.529 1.00 52.28 99 PRO A O 1
ATOM 730 N N . GLU A 1 100 ? 37.362 -19.618 -13.357 1.00 52.78 100 GLU A N 1
ATOM 731 C CA . GLU A 1 100 ? 37.105 -20.437 -12.170 1.00 52.78 100 GLU A CA 1
ATOM 732 C C . GLU A 1 100 ? 36.377 -19.574 -11.134 1.00 52.78 100 GLU A C 1
ATOM 734 O O . GLU A 1 100 ? 36.759 -18.408 -10.989 1.00 52.78 100 GLU A O 1
ATOM 739 N N . PRO A 1 101 ? 35.326 -20.093 -10.468 1.00 43.38 101 PRO A N 1
ATOM 740 C CA . PRO A 1 101 ? 34.522 -19.305 -9.548 1.00 43.38 101 PRO A CA 1
ATOM 741 C C . PRO A 1 101 ? 35.455 -18.692 -8.510 1.00 43.38 101 PRO A C 1
ATOM 743 O O . PRO A 1 101 ? 35.964 -19.376 -7.619 1.00 43.38 101 PRO A O 1
ATOM 746 N N . GLN A 1 102 ? 35.729 -17.399 -8.674 1.00 49.75 102 GLN A N 1
ATOM 747 C CA . GLN A 1 102 ? 36.403 -16.631 -7.653 1.00 49.75 102 GLN A CA 1
ATOM 748 C C . GLN A 1 102 ? 35.461 -16.627 -6.448 1.00 49.75 102 GLN A C 1
ATOM 750 O O . GLN A 1 102 ? 34.245 -16.546 -6.644 1.00 49.75 102 GLN A O 1
ATOM 755 N N . PRO A 1 103 ? 35.982 -16.780 -5.220 1.00 47.19 103 PRO A N 1
ATOM 756 C CA . PRO A 1 103 ? 35.155 -16.673 -4.028 1.00 47.19 103 PRO A CA 1
ATOM 757 C C . PRO A 1 103 ? 34.355 -15.374 -4.126 1.00 47.19 103 PRO A C 1
ATOM 759 O O . PRO A 1 103 ? 34.958 -14.314 -4.285 1.00 47.19 103 PRO A O 1
ATOM 762 N N . GLU A 1 104 ? 33.023 -15.499 -4.115 1.00 45.72 104 GLU A N 1
ATOM 763 C CA . GLU A 1 104 ? 32.085 -14.380 -4.184 1.00 45.72 104 GLU A CA 1
ATOM 764 C C . GLU A 1 104 ? 32.567 -13.282 -3.235 1.00 45.72 104 GLU A C 1
ATOM 766 O O . GLU A 1 104 ? 32.593 -13.458 -2.012 1.00 45.72 104 GLU A O 1
ATOM 771 N N . GLU A 1 105 ? 32.998 -12.154 -3.804 1.00 46.81 105 GLU A N 1
ATOM 772 C CA . GLU A 1 105 ? 33.128 -10.927 -3.033 1.00 46.81 105 GLU A CA 1
ATOM 773 C C . GLU A 1 105 ? 31.770 -10.668 -2.362 1.00 46.81 105 GLU A C 1
ATOM 775 O O . GLU A 1 105 ? 30.729 -10.931 -2.975 1.00 46.81 105 GLU A O 1
ATOM 780 N N . PRO A 1 106 ? 31.747 -10.218 -1.094 1.00 46.75 106 PRO A N 1
ATOM 781 C CA . PRO A 1 106 ? 30.505 -10.062 -0.351 1.00 46.75 106 PRO A CA 1
ATOM 782 C C . PRO A 1 106 ? 29.528 -9.232 -1.179 1.00 46.75 106 PRO A C 1
ATOM 784 O O . PRO A 1 106 ? 29.874 -8.127 -1.599 1.00 46.75 106 PRO A O 1
ATOM 787 N N . ALA A 1 107 ? 28.345 -9.805 -1.428 1.00 52.53 107 ALA A N 1
ATOM 788 C CA . ALA A 1 107 ? 27.300 -9.230 -2.262 1.00 52.53 107 ALA A CA 1
ATOM 789 C C . ALA A 1 107 ? 27.201 -7.722 -2.019 1.00 52.53 107 ALA A C 1
ATOM 791 O O . ALA A 1 107 ? 26.883 -7.283 -0.908 1.00 52.53 107 ALA A O 1
ATOM 792 N N . ALA A 1 108 ? 27.532 -6.937 -3.047 1.00 65.88 108 ALA A N 1
ATOM 793 C CA . ALA A 1 108 ? 27.381 -5.495 -2.999 1.00 65.88 108 ALA A CA 1
ATOM 794 C C . ALA A 1 108 ? 25.944 -5.189 -2.559 1.00 65.88 108 ALA A C 1
ATOM 796 O O . ALA A 1 108 ? 24.987 -5.741 -3.108 1.00 65.88 108 ALA A O 1
ATOM 797 N N . GLY A 1 109 ? 25.814 -4.369 -1.513 1.00 76.25 109 GLY A N 1
ATOM 798 C CA . GLY A 1 109 ? 24.520 -3.966 -0.977 1.00 76.25 109 GLY A CA 1
ATOM 799 C C . GLY A 1 109 ? 23.635 -3.300 -2.039 1.00 76.25 109 GLY A C 1
ATOM 800 O O . GLY A 1 109 ? 24.094 -2.993 -3.142 1.00 76.25 109 GLY A O 1
ATOM 801 N N . PRO A 1 110 ? 22.362 -3.048 -1.714 1.00 87.88 110 PRO A N 1
ATOM 802 C CA . PRO A 1 110 ? 21.413 -2.508 -2.675 1.00 87.88 110 PRO A CA 1
ATOM 803 C C . PRO A 1 110 ? 21.888 -1.134 -3.176 1.00 87.88 110 PRO A C 1
ATOM 805 O O . PRO A 1 110 ? 22.276 -0.263 -2.390 1.00 87.88 110 PRO A O 1
ATOM 808 N N . ALA A 1 111 ? 21.877 -0.955 -4.498 1.00 89.88 111 ALA A N 1
ATOM 809 C CA . ALA A 1 111 ? 22.371 0.238 -5.173 1.00 89.88 111 ALA A CA 1
ATOM 810 C C . ALA A 1 111 ? 21.204 1.194 -5.489 1.00 89.88 111 ALA A C 1
ATOM 812 O O . ALA A 1 111 ? 20.292 0.807 -6.230 1.00 89.88 111 ALA A O 1
ATOM 813 N N . PRO A 1 112 ? 21.187 2.423 -4.934 1.00 92.56 112 PRO A N 1
ATOM 814 C CA . PRO A 1 112 ? 20.117 3.383 -5.184 1.00 92.56 112 PRO A CA 1
ATOM 815 C C . PRO A 1 112 ? 20.118 3.838 -6.644 1.00 92.56 112 PRO A C 1
ATOM 817 O O . PRO A 1 112 ? 21.170 4.150 -7.195 1.00 92.56 112 PRO A O 1
ATOM 820 N N . PHE A 1 113 ? 18.932 3.917 -7.246 1.00 92.94 113 PHE A N 1
ATOM 821 C CA . PHE A 1 113 ? 18.765 4.375 -8.633 1.00 92.94 113 PHE A CA 1
ATOM 822 C C . PHE A 1 113 ? 17.589 5.343 -8.821 1.00 92.94 113 PHE A C 1
ATOM 824 O O . PHE A 1 113 ? 17.500 6.013 -9.850 1.00 92.94 113 PHE A O 1
ATOM 831 N N . ALA A 1 114 ? 16.676 5.431 -7.849 1.00 95.38 114 ALA A N 1
ATOM 832 C CA . ALA A 1 114 ? 15.524 6.320 -7.926 1.00 95.38 114 ALA A CA 1
ATOM 833 C C . ALA A 1 114 ? 15.140 6.901 -6.561 1.00 95.38 114 ALA A C 1
ATOM 835 O O . ALA A 1 114 ? 15.410 6.338 -5.501 1.00 95.38 114 ALA A O 1
ATOM 836 N N . ARG A 1 115 ? 14.458 8.041 -6.605 1.00 95.62 115 ARG A N 1
ATOM 837 C CA . ARG A 1 115 ? 13.763 8.685 -5.496 1.00 95.62 115 ARG A CA 1
ATOM 838 C C . ARG A 1 115 ? 12.279 8.697 -5.787 1.00 95.62 115 ARG A C 1
ATOM 840 O O . ARG A 1 115 ? 11.846 9.146 -6.845 1.00 95.62 115 ARG A O 1
ATOM 847 N N . LEU A 1 116 ? 11.504 8.242 -4.819 1.00 95.00 116 LEU A N 1
ATOM 848 C CA . LEU A 1 116 ? 10.056 8.204 -4.873 1.00 95.00 116 LEU A CA 1
ATOM 849 C C . LEU A 1 116 ? 9.494 9.225 -3.887 1.00 95.00 116 LEU A C 1
ATOM 851 O O . LEU A 1 116 ? 9.770 9.158 -2.690 1.00 95.00 116 LEU A O 1
ATOM 855 N N . LYS A 1 117 ? 8.692 10.170 -4.373 1.00 93.75 117 LYS A N 1
ATOM 856 C CA . LYS A 1 117 ? 7.998 11.157 -3.539 1.00 93.75 117 LYS A CA 1
ATOM 857 C C . LYS A 1 117 ? 6.516 10.835 -3.489 1.00 93.75 117 LYS A C 1
ATOM 859 O O . LYS A 1 117 ? 5.877 10.739 -4.534 1.00 93.75 117 LYS A O 1
ATOM 864 N N . ILE A 1 118 ? 5.963 10.713 -2.285 1.00 90.19 118 ILE A N 1
ATOM 865 C CA . ILE A 1 118 ? 4.534 10.467 -2.064 1.00 90.19 118 ILE A CA 1
ATOM 866 C C . ILE A 1 118 ? 4.006 11.520 -1.091 1.00 90.19 118 ILE A C 1
ATOM 868 O O . ILE A 1 118 ? 4.298 11.499 0.108 1.00 90.19 118 ILE A O 1
ATOM 872 N N . GLY A 1 119 ? 3.238 12.480 -1.608 1.00 85.94 119 GLY A N 1
ATOM 873 C CA . GLY A 1 119 ? 2.865 13.666 -0.838 1.00 85.94 119 GLY A CA 1
ATOM 874 C C . GLY A 1 119 ? 4.110 14.446 -0.400 1.00 85.94 119 GLY A C 1
ATOM 875 O O . GLY A 1 119 ? 4.869 14.914 -1.242 1.00 85.94 119 GLY A O 1
ATOM 876 N N . GLY A 1 120 ? 4.315 14.588 0.914 1.00 84.50 120 GLY A N 1
ATOM 877 C CA . GLY A 1 120 ? 5.502 15.238 1.489 1.00 84.50 120 GLY A CA 1
ATOM 878 C C . GLY A 1 120 ? 6.644 14.288 1.871 1.00 84.50 120 GLY A C 1
ATOM 879 O O . GLY A 1 120 ? 7.692 14.763 2.297 1.00 84.50 120 GLY A O 1
ATOM 880 N N . ALA A 1 121 ? 6.447 12.970 1.761 1.00 89.56 121 ALA A N 1
ATOM 881 C CA . ALA A 1 121 ? 7.463 11.980 2.103 1.00 89.56 121 ALA A CA 1
ATOM 882 C C . ALA A 1 121 ? 8.349 11.662 0.892 1.00 89.56 121 ALA A C 1
ATOM 884 O O . ALA A 1 121 ? 7.869 11.638 -0.245 1.00 89.56 121 ALA A O 1
ATOM 885 N N . VAL A 1 122 ? 9.630 11.404 1.150 1.00 93.00 122 VAL A N 1
ATOM 886 C CA . VAL A 1 122 ? 10.627 11.032 0.142 1.00 93.00 122 VAL A CA 1
ATOM 887 C C . VAL A 1 122 ? 11.244 9.705 0.552 1.00 93.00 122 VAL A C 1
ATOM 889 O O . VAL A 1 122 ? 11.597 9.522 1.713 1.00 93.00 122 VAL A O 1
ATOM 892 N N . TYR A 1 123 ? 11.377 8.801 -0.407 1.00 94.88 123 TYR A N 1
ATOM 893 C CA . TYR A 1 123 ? 11.960 7.481 -0.228 1.00 94.88 123 TYR A CA 1
ATOM 894 C C . TYR A 1 123 ? 13.047 7.275 -1.279 1.00 94.88 123 TYR A C 1
ATOM 896 O O . TYR A 1 123 ? 12.876 7.668 -2.434 1.00 94.88 123 TYR A O 1
ATOM 904 N N . GLU A 1 124 ? 14.158 6.658 -0.897 1.00 96.19 124 GLU A N 1
ATOM 905 C CA . GLU A 1 124 ? 15.155 6.189 -1.862 1.00 96.19 124 GLU A CA 1
ATOM 906 C C . GLU A 1 124 ? 14.865 4.739 -2.218 1.00 96.19 124 GLU A C 1
ATOM 908 O O . GLU A 1 124 ? 14.551 3.945 -1.333 1.00 96.19 124 GLU A O 1
ATOM 913 N N . ILE A 1 125 ? 14.965 4.417 -3.505 1.00 96.25 125 ILE A N 1
ATOM 914 C CA . ILE A 1 125 ? 14.720 3.095 -4.071 1.00 96.25 125 ILE A CA 1
ATOM 915 C C . ILE A 1 125 ? 16.033 2.563 -4.631 1.00 96.25 125 ILE A C 1
ATOM 917 O O . ILE A 1 125 ? 16.740 3.260 -5.368 1.00 96.25 125 ILE A O 1
ATOM 921 N N . ALA A 1 126 ? 16.336 1.321 -4.284 1.00 94.81 126 ALA A N 1
ATOM 922 C CA . ALA A 1 126 ? 17.524 0.612 -4.709 1.00 94.81 126 ALA A CA 1
ATOM 923 C C . ALA A 1 126 ? 17.181 -0.757 -5.288 1.00 94.81 126 ALA A C 1
ATOM 925 O O . ALA A 1 126 ? 16.184 -1.372 -4.910 1.00 94.81 126 ALA A O 1
ATOM 926 N N . GLY A 1 127 ? 18.021 -1.215 -6.210 1.00 92.56 127 GLY A N 1
ATOM 927 C CA . GLY A 1 127 ? 17.979 -2.565 -6.758 1.00 92.56 127 GLY A CA 1
ATOM 928 C C . GLY A 1 127 ? 19.142 -3.390 -6.224 1.00 92.56 127 GLY A C 1
ATOM 929 O O . GLY A 1 127 ? 20.205 -2.847 -5.904 1.00 92.56 127 GLY A O 1
ATOM 930 N N . TRP A 1 128 ? 18.953 -4.700 -6.130 1.00 87.56 128 TRP A N 1
ATOM 931 C CA . TRP A 1 128 ? 20.045 -5.622 -5.843 1.00 87.56 128 TRP A CA 1
ATOM 932 C C . TRP A 1 128 ? 20.775 -5.994 -7.141 1.00 87.56 128 TRP A C 1
ATOM 934 O O . TRP A 1 128 ? 20.139 -6.448 -8.082 1.00 87.56 128 TRP A O 1
ATOM 944 N N . PRO A 1 129 ? 22.109 -5.857 -7.240 1.00 77.69 129 PRO A N 1
ATOM 945 C CA . PRO A 1 129 ? 22.815 -6.112 -8.504 1.00 77.69 129 PRO A CA 1
ATOM 946 C C . PRO A 1 129 ? 22.665 -7.542 -9.051 1.00 77.69 129 PRO A C 1
ATOM 948 O O . PRO A 1 129 ? 22.823 -7.765 -10.247 1.00 77.69 129 PRO A O 1
ATOM 951 N N . ALA A 1 130 ? 22.379 -8.508 -8.174 1.00 76.56 130 ALA A N 1
ATOM 952 C CA . ALA A 1 130 ? 22.261 -9.927 -8.505 1.00 76.56 130 ALA A CA 1
ATOM 953 C C . ALA A 1 130 ? 20.806 -10.429 -8.599 1.00 76.56 130 ALA A C 1
ATOM 955 O O . ALA A 1 130 ? 20.596 -11.624 -8.807 1.00 76.56 130 ALA A O 1
ATOM 956 N N . SER A 1 131 ? 19.799 -9.567 -8.411 1.00 80.62 131 SER A N 1
ATOM 957 C CA . SER A 1 131 ? 18.390 -9.969 -8.469 1.00 80.62 131 SER A CA 1
ATOM 958 C C . SER A 1 131 ? 17.460 -8.811 -8.832 1.00 80.62 131 SER A C 1
ATOM 960 O O . SER A 1 131 ? 17.768 -7.650 -8.603 1.00 80.62 131 SER A O 1
ATOM 962 N N . ASP A 1 132 ? 16.255 -9.121 -9.305 1.00 81.81 132 ASP A N 1
ATOM 963 C CA . ASP A 1 132 ? 15.213 -8.107 -9.538 1.00 81.81 132 ASP A CA 1
ATOM 964 C C . ASP A 1 132 ? 14.575 -7.583 -8.233 1.00 81.81 132 ASP A C 1
ATOM 966 O O . ASP A 1 132 ? 13.556 -6.889 -8.258 1.00 81.81 132 ASP A O 1
ATOM 970 N N . ALA A 1 133 ? 15.152 -7.919 -7.074 1.00 88.75 133 ALA A N 1
ATOM 971 C CA . ALA A 1 133 ? 14.647 -7.471 -5.790 1.00 88.75 133 ALA A CA 1
ATOM 972 C C . ALA A 1 133 ? 14.876 -5.968 -5.625 1.00 88.75 133 ALA A C 1
ATOM 974 O O . ALA A 1 133 ? 15.978 -5.446 -5.827 1.00 88.75 133 ALA A O 1
ATOM 975 N N . LEU A 1 134 ? 13.827 -5.287 -5.180 1.00 93.94 134 LEU A N 1
ATOM 976 C CA . LEU A 1 134 ? 13.885 -3.881 -4.831 1.00 93.94 134 LEU A CA 1
ATOM 977 C C . LEU A 1 134 ? 13.974 -3.713 -3.319 1.00 93.94 134 LEU A C 1
ATOM 979 O O . LEU A 1 134 ? 13.531 -4.551 -2.532 1.00 93.94 134 LEU A O 1
ATOM 983 N N . ALA A 1 135 ? 14.548 -2.595 -2.909 1.00 95.94 135 ALA A N 1
ATOM 984 C CA . ALA A 1 135 ? 14.524 -2.142 -1.536 1.00 95.94 135 ALA A CA 1
ATOM 985 C C . ALA A 1 135 ? 14.244 -0.644 -1.490 1.00 95.94 135 ALA A C 1
ATOM 987 O O . ALA A 1 135 ? 14.549 0.092 -2.430 1.00 95.94 135 ALA A O 1
ATOM 988 N N . PHE A 1 136 ? 13.690 -0.183 -0.376 1.00 96.25 136 PHE A N 1
ATOM 989 C CA . PHE A 1 136 ? 13.513 1.232 -0.104 1.00 96.25 136 PHE A CA 1
ATOM 990 C C . PHE A 1 136 ? 14.079 1.611 1.261 1.00 96.25 136 PHE A C 1
ATOM 992 O O . PHE A 1 136 ? 14.234 0.770 2.145 1.00 96.25 136 PHE A O 1
ATOM 999 N N . ARG A 1 137 ? 14.342 2.900 1.452 1.00 95.19 137 ARG A N 1
ATOM 1000 C CA . ARG A 1 137 ? 14.612 3.484 2.770 1.00 95.19 137 ARG A CA 1
ATOM 1001 C C . ARG A 1 137 ? 13.993 4.868 2.878 1.00 95.19 137 ARG A C 1
ATOM 1003 O O . ARG A 1 137 ? 13.803 5.556 1.874 1.00 95.19 137 ARG A O 1
ATOM 1010 N N . THR A 1 138 ? 13.664 5.269 4.099 1.00 93.00 138 THR A N 1
ATOM 1011 C CA . THR A 1 138 ? 13.024 6.563 4.385 1.00 93.00 138 THR A CA 1
ATOM 1012 C C . THR A 1 138 ? 14.029 7.701 4.511 1.00 93.00 138 THR A C 1
ATOM 1014 O O . THR A 1 138 ? 13.683 8.856 4.292 1.00 93.00 138 THR A O 1
ATOM 1017 N N . GLU A 1 139 ? 15.275 7.385 4.866 1.00 89.75 139 GLU A N 1
ATOM 1018 C CA . GLU A 1 139 ? 16.354 8.347 5.075 1.00 89.75 139 GLU A CA 1
ATOM 1019 C C . GLU A 1 139 ? 17.691 7.734 4.629 1.00 89.75 139 GLU A C 1
ATOM 1021 O O . GLU A 1 139 ? 17.848 6.513 4.706 1.00 89.75 139 GLU A O 1
ATOM 1026 N N . PRO A 1 140 ? 18.691 8.539 4.220 1.00 84.44 140 PRO A N 1
ATOM 1027 C CA . PRO A 1 140 ? 19.979 8.023 3.744 1.00 84.44 140 PRO A CA 1
ATOM 1028 C C . PRO A 1 140 ? 20.750 7.159 4.755 1.00 84.44 140 PRO A C 1
ATOM 1030 O O . PRO A 1 140 ? 21.623 6.385 4.366 1.00 84.44 140 PRO A O 1
ATOM 1033 N N . THR A 1 141 ? 20.454 7.307 6.047 1.00 86.69 141 THR A N 1
ATOM 1034 C CA . THR A 1 141 ? 21.072 6.561 7.153 1.00 86.69 141 THR A CA 1
ATOM 1035 C C . THR A 1 141 ? 20.213 5.408 7.667 1.00 86.69 141 THR A C 1
ATOM 1037 O O . THR A 1 141 ? 20.661 4.692 8.556 1.00 86.69 141 THR A O 1
ATOM 1040 N N . ALA A 1 142 ? 18.985 5.250 7.165 1.00 90.12 142 ALA A N 1
ATOM 1041 C CA . ALA A 1 142 ? 18.104 4.159 7.560 1.00 90.12 142 ALA A CA 1
ATOM 1042 C C . ALA A 1 142 ? 18.493 2.851 6.858 1.00 90.12 142 ALA A C 1
ATOM 1044 O O . ALA A 1 142 ? 19.027 2.859 5.743 1.00 90.12 142 ALA A O 1
ATOM 1045 N N . ASP A 1 143 ? 18.177 1.733 7.511 1.00 92.94 143 ASP A N 1
ATOM 1046 C CA . ASP A 1 143 ? 18.346 0.404 6.935 1.00 92.94 143 ASP A CA 1
ATOM 1047 C C . ASP A 1 143 ? 17.435 0.211 5.717 1.00 92.94 143 ASP A C 1
ATOM 1049 O O . ASP A 1 143 ? 16.314 0.727 5.646 1.00 92.94 143 ASP A O 1
ATOM 1053 N N . TRP A 1 144 ? 17.919 -0.570 4.754 1.00 94.19 144 TRP A N 1
ATOM 1054 C CA . TRP A 1 144 ? 17.148 -0.936 3.575 1.00 94.19 144 TRP A CA 1
ATOM 1055 C C . TRP A 1 144 ? 16.043 -1.927 3.936 1.00 94.19 144 TRP A C 1
ATOM 1057 O O . TRP A 1 144 ? 16.293 -2.992 4.496 1.00 94.19 144 TRP A O 1
ATOM 1067 N N . CYS A 1 145 ? 14.815 -1.594 3.560 1.00 94.50 145 CYS A N 1
ATOM 1068 C CA . CYS A 1 145 ? 13.659 -2.469 3.650 1.00 94.50 145 CYS A CA 1
ATOM 1069 C C . CYS A 1 145 ? 13.400 -3.095 2.281 1.00 94.50 145 CYS A C 1
ATOM 1071 O O . CYS A 1 145 ? 13.171 -2.372 1.314 1.00 94.50 145 CYS A O 1
ATOM 1073 N N . GLY A 1 146 ? 13.419 -4.426 2.192 1.00 94.25 146 GLY A N 1
ATOM 1074 C CA . GLY A 1 146 ? 13.052 -5.129 0.960 1.00 94.25 146 GLY A CA 1
ATOM 1075 C C . GLY A 1 146 ? 11.612 -4.827 0.538 1.00 94.25 146 GLY A C 1
ATOM 1076 O O . GLY A 1 146 ? 10.770 -4.510 1.383 1.00 94.25 146 GLY A O 1
ATOM 1077 N N . LEU A 1 147 ? 11.350 -4.920 -0.758 1.00 94.56 147 LEU A N 1
ATOM 1078 C CA . LEU A 1 147 ? 10.027 -4.833 -1.367 1.00 94.56 147 LEU A CA 1
ATOM 1079 C C . LEU A 1 147 ? 9.667 -6.179 -1.985 1.00 94.56 147 LEU A C 1
ATOM 1081 O O . LEU A 1 147 ? 10.532 -6.856 -2.543 1.00 94.56 147 LEU A O 1
ATOM 1085 N N . ASP A 1 148 ? 8.393 -6.539 -1.893 1.00 93.69 148 ASP A N 1
ATOM 1086 C CA . ASP A 1 148 ? 7.847 -7.707 -2.580 1.00 93.69 148 ASP A CA 1
ATOM 1087 C C . ASP A 1 148 ? 7.471 -7.351 -4.028 1.00 93.69 148 ASP A C 1
ATOM 1089 O O . ASP A 1 148 ? 7.559 -8.194 -4.921 1.00 93.69 148 ASP A O 1
ATOM 1093 N N . ALA A 1 149 ? 7.071 -6.097 -4.275 1.00 88.12 149 ALA A N 1
ATOM 1094 C CA . ALA A 1 149 ? 6.829 -5.569 -5.608 1.00 88.12 149 ALA A CA 1
ATOM 1095 C C . ALA A 1 149 ? 8.142 -5.359 -6.378 1.00 88.12 149 ALA A C 1
ATOM 1097 O O . ALA A 1 149 ? 9.095 -4.748 -5.886 1.00 88.12 149 ALA A O 1
ATOM 1098 N N . ASP A 1 150 ? 8.150 -5.809 -7.631 1.00 90.38 150 ASP A N 1
ATOM 1099 C CA . ASP A 1 150 ? 9.216 -5.562 -8.596 1.00 90.38 150 ASP A CA 1
ATOM 1100 C C . ASP A 1 150 ? 8.888 -4.349 -9.493 1.00 90.38 150 ASP A C 1
ATOM 1102 O O . ASP A 1 150 ? 7.795 -3.772 -9.455 1.00 90.38 150 ASP A O 1
ATOM 1106 N N . LEU A 1 151 ? 9.837 -3.953 -10.350 1.00 88.44 151 LEU A N 1
ATOM 1107 C CA . LEU A 1 151 ? 9.616 -2.867 -11.316 1.00 88.44 151 LEU A CA 1
ATOM 1108 C C . LEU A 1 151 ? 8.473 -3.161 -12.297 1.00 88.44 151 LEU A C 1
ATOM 1110 O O . LEU A 1 151 ? 7.863 -2.232 -12.829 1.00 88.44 151 LEU A O 1
ATOM 1114 N N . ALA A 1 152 ? 8.174 -4.434 -12.543 1.00 86.56 152 ALA A N 1
ATOM 1115 C CA . ALA A 1 152 ? 7.166 -4.848 -13.503 1.00 86.56 152 ALA A CA 1
ATOM 1116 C C . ALA A 1 152 ? 5.738 -4.789 -12.934 1.00 86.56 152 ALA A C 1
ATOM 1118 O O . ALA A 1 152 ? 4.786 -4.626 -13.696 1.00 86.56 152 ALA A O 1
ATOM 1119 N N . ALA A 1 153 ? 5.580 -4.845 -11.611 1.00 87.12 153 ALA A N 1
ATOM 1120 C CA . ALA A 1 153 ? 4.346 -4.491 -10.918 1.00 87.12 153 ALA A CA 1
ATOM 1121 C C . ALA A 1 153 ? 4.025 -2.986 -11.049 1.00 87.12 153 ALA A C 1
ATOM 1123 O O . ALA A 1 153 ? 2.866 -2.568 -10.977 1.00 87.12 153 ALA A O 1
ATOM 1124 N N . GLY A 1 154 ? 5.052 -2.179 -11.327 1.00 91.00 154 GLY A N 1
ATOM 1125 C CA . GLY A 1 154 ? 4.951 -0.762 -11.642 1.00 91.00 154 GLY A CA 1
ATOM 1126 C C . GLY A 1 154 ? 5.043 0.145 -10.417 1.00 91.00 154 GLY A C 1
ATOM 1127 O O . GLY A 1 154 ? 4.818 -0.247 -9.273 1.00 91.00 154 GLY A O 1
ATOM 1128 N N . TRP A 1 155 ? 5.347 1.420 -10.671 1.00 93.44 155 TRP A N 1
ATOM 1129 C CA . TRP A 1 155 ? 5.617 2.404 -9.618 1.00 93.44 155 TRP A CA 1
ATOM 1130 C C . TRP A 1 155 ? 4.461 2.620 -8.646 1.00 93.44 155 TRP A C 1
ATOM 1132 O O . TRP A 1 155 ? 4.699 2.857 -7.465 1.00 93.44 155 TRP A O 1
ATOM 1142 N N . SER A 1 156 ? 3.214 2.518 -9.110 1.00 92.31 156 SER A N 1
ATOM 1143 C CA . SER A 1 156 ? 2.050 2.643 -8.230 1.00 92.31 156 SER A CA 1
ATOM 1144 C C . SER A 1 156 ? 1.946 1.491 -7.230 1.00 92.31 156 SER A C 1
ATOM 1146 O O . SER A 1 156 ? 1.480 1.715 -6.117 1.00 92.31 156 SER A O 1
ATOM 1148 N N . GLU A 1 157 ? 2.385 0.288 -7.604 1.00 93.81 157 GLU A N 1
ATOM 1149 C CA . GLU A 1 157 ? 2.396 -0.874 -6.715 1.00 93.81 157 GLU A CA 1
ATOM 1150 C C . GLU A 1 157 ? 3.494 -0.738 -5.661 1.00 93.81 157 GLU A C 1
ATOM 1152 O O . GLU A 1 157 ? 3.214 -0.789 -4.466 1.00 93.81 157 GLU A O 1
ATOM 1157 N N . ILE A 1 158 ? 4.716 -0.431 -6.109 1.00 94.44 158 ILE A N 1
ATOM 1158 C CA . ILE A 1 158 ? 5.870 -0.167 -5.240 1.00 94.44 158 ILE A CA 1
ATOM 1159 C C . ILE A 1 158 ? 5.532 0.927 -4.218 1.00 94.44 158 ILE A C 1
ATOM 1161 O O . ILE A 1 158 ? 5.739 0.773 -3.016 1.00 94.44 158 ILE A O 1
ATOM 1165 N N . ALA A 1 159 ? 4.949 2.034 -4.677 1.00 94.31 159 ALA A N 1
ATOM 1166 C CA . ALA A 1 159 ? 4.535 3.132 -3.814 1.00 94.31 159 ALA A CA 1
ATOM 1167 C C . ALA A 1 159 ? 3.428 2.727 -2.824 1.00 94.31 159 ALA A C 1
ATOM 1169 O O . ALA A 1 159 ? 3.466 3.140 -1.664 1.00 94.31 159 ALA A O 1
ATOM 1170 N N . ALA A 1 160 ? 2.453 1.916 -3.248 1.00 94.12 160 ALA A N 1
ATOM 1171 C CA . ALA A 1 160 ? 1.401 1.415 -2.367 1.00 94.12 160 ALA A CA 1
ATOM 1172 C C . ALA A 1 160 ? 1.951 0.472 -1.288 1.00 94.12 160 ALA A C 1
ATOM 1174 O O . ALA A 1 160 ? 1.504 0.523 -0.142 1.00 94.12 160 ALA A O 1
ATOM 1175 N N . GLU A 1 161 ? 2.928 -0.366 -1.624 1.00 95.00 161 GLU A N 1
ATOM 1176 C CA . GLU A 1 161 ? 3.617 -1.220 -0.660 1.00 95.00 161 GLU A CA 1
ATOM 1177 C C . GLU A 1 161 ? 4.408 -0.390 0.361 1.00 95.00 161 GLU A C 1
ATOM 1179 O O . GLU A 1 161 ? 4.241 -0.573 1.569 1.00 95.00 161 GLU A O 1
ATOM 1184 N N . ILE A 1 162 ? 5.190 0.593 -0.100 1.00 94.12 162 ILE A N 1
ATOM 1185 C CA . ILE A 1 162 ? 5.944 1.507 0.773 1.00 94.12 162 ILE A CA 1
ATOM 1186 C C . ILE A 1 162 ? 5.003 2.247 1.725 1.00 94.12 162 ILE A C 1
ATOM 1188 O O . ILE A 1 162 ? 5.283 2.342 2.923 1.00 94.12 162 ILE A O 1
ATOM 1192 N N . LEU A 1 163 ? 3.861 2.739 1.235 1.00 92.19 163 LEU A N 1
ATOM 1193 C CA . LEU A 1 163 ? 2.849 3.378 2.078 1.00 92.19 163 LEU A CA 1
ATOM 1194 C C . LEU A 1 163 ? 2.334 2.432 3.166 1.00 92.19 163 LEU A C 1
ATOM 1196 O O . LEU A 1 163 ? 2.211 2.844 4.315 1.00 92.19 163 LEU A O 1
ATOM 1200 N N . GLN A 1 164 ? 2.066 1.171 2.831 1.00 91.62 164 GLN A N 1
ATOM 1201 C CA . GLN A 1 164 ? 1.574 0.182 3.792 1.00 91.62 164 GLN A CA 1
ATOM 1202 C C . GLN A 1 164 ? 2.626 -0.245 4.824 1.00 91.62 164 GLN A C 1
ATOM 1204 O O . GLN A 1 164 ? 2.252 -0.600 5.941 1.00 91.62 164 GLN A O 1
ATOM 1209 N N . ARG A 1 165 ? 3.918 -0.209 4.471 1.00 90.44 165 ARG A N 1
ATOM 1210 C CA . ARG A 1 165 ? 5.030 -0.559 5.374 1.00 90.44 165 ARG A CA 1
ATOM 1211 C C . ARG A 1 165 ? 5.485 0.607 6.257 1.00 90.44 165 ARG A C 1
ATOM 1213 O O . ARG A 1 165 ? 5.948 0.379 7.368 1.00 90.44 165 ARG A O 1
ATOM 1220 N N . THR A 1 166 ? 5.370 1.848 5.780 1.00 86.00 166 THR A N 1
ATOM 1221 C CA . THR A 1 166 ? 5.889 3.042 6.484 1.00 86.00 166 THR A CA 1
ATOM 1222 C C . THR A 1 166 ? 4.826 3.846 7.214 1.00 86.00 166 THR A C 1
ATOM 1224 O O . THR A 1 166 ? 5.147 4.601 8.131 1.00 86.00 166 THR A O 1
ATOM 1227 N N . ARG A 1 167 ? 3.558 3.703 6.826 1.00 78.50 167 ARG A N 1
ATOM 1228 C CA . ARG A 1 167 ? 2.424 4.317 7.514 1.00 78.50 167 ARG A CA 1
ATOM 1229 C C . ARG A 1 167 ? 1.537 3.245 8.109 1.00 78.50 167 ARG A C 1
ATOM 1231 O O . ARG A 1 167 ? 1.466 2.126 7.608 1.00 78.50 167 ARG A O 1
ATOM 1238 N N . ASN A 1 168 ? 0.768 3.627 9.122 1.00 84.69 168 ASN A N 1
ATOM 1239 C CA . ASN A 1 168 ? -0.351 2.811 9.567 1.00 84.69 168 ASN A CA 1
ATOM 1240 C C . ASN A 1 168 ? -1.508 2.931 8.556 1.00 84.69 168 ASN A C 1
ATOM 1242 O O . ASN A 1 168 ? -2.538 3.538 8.837 1.00 84.69 168 ASN A O 1
ATOM 1246 N N . ALA A 1 169 ? -1.313 2.394 7.346 1.00 89.31 169 ALA A N 1
ATOM 1247 C CA . ALA A 1 169 ? -2.242 2.535 6.226 1.00 89.31 169 ALA A CA 1
ATOM 1248 C C . ALA A 1 169 ? -3.640 1.996 6.554 1.00 89.31 169 ALA A C 1
ATOM 1250 O O . ALA A 1 169 ? -4.631 2.550 6.089 1.00 89.31 169 ALA A O 1
ATOM 1251 N N . LEU A 1 170 ? -3.721 0.955 7.388 1.00 91.88 170 LEU A N 1
ATOM 1252 C CA . LEU A 1 170 ? -4.988 0.411 7.868 1.00 91.88 170 LEU A CA 1
ATOM 1253 C C . LEU A 1 170 ? -5.737 1.438 8.729 1.00 91.88 170 LEU A C 1
ATOM 1255 O O . LEU A 1 170 ? -6.904 1.720 8.478 1.00 91.88 170 LEU A O 1
ATOM 1259 N N . GLU A 1 171 ? -5.063 2.046 9.705 1.00 92.94 171 GLU A N 1
ATOM 1260 C CA . GLU A 1 171 ? -5.665 3.085 10.543 1.00 92.94 171 GLU A CA 1
ATOM 1261 C C . GLU A 1 171 ? -6.004 4.349 9.753 1.00 92.94 171 GLU A C 1
ATOM 1263 O O . GLU A 1 171 ? -7.091 4.899 9.922 1.00 92.94 171 GLU A O 1
ATOM 1268 N N . ASP A 1 172 ? -5.119 4.799 8.861 1.00 92.31 172 ASP A N 1
ATOM 1269 C CA . ASP A 1 172 ? -5.385 5.956 8.005 1.00 92.31 172 ASP A CA 1
ATOM 1270 C C . ASP A 1 172 ? -6.611 5.722 7.117 1.00 92.31 172 ASP A C 1
ATOM 1272 O O . ASP A 1 172 ? -7.463 6.608 6.981 1.00 92.31 172 ASP A O 1
ATOM 1276 N N . TYR A 1 173 ? -6.731 4.514 6.562 1.00 94.94 173 TYR A N 1
ATOM 1277 C CA . TYR A 1 173 ? -7.889 4.104 5.785 1.00 94.94 173 TYR A CA 1
ATOM 1278 C C . TYR A 1 173 ? -9.167 4.164 6.626 1.00 94.94 173 TYR A C 1
ATOM 1280 O O . TYR A 1 173 ? -10.128 4.821 6.214 1.00 94.94 173 TYR A O 1
ATOM 1288 N N . VAL A 1 174 ? -9.170 3.548 7.815 1.00 96.19 174 VAL A N 1
ATOM 1289 C CA . VAL A 1 174 ? -10.310 3.572 8.750 1.00 96.19 174 VAL A CA 1
ATOM 1290 C C . VAL A 1 174 ? -10.672 5.014 9.094 1.00 96.19 174 VAL A C 1
ATOM 1292 O O . VAL A 1 174 ? -11.818 5.424 8.936 1.00 96.19 174 VAL A O 1
ATOM 1295 N N . ARG A 1 175 ? -9.695 5.828 9.499 1.00 94.75 175 ARG A N 1
ATOM 1296 C CA . ARG A 1 175 ? -9.893 7.229 9.891 1.00 94.75 175 ARG A CA 1
ATOM 1297 C C . ARG A 1 175 ? -10.563 8.047 8.792 1.00 94.75 175 ARG A C 1
ATOM 1299 O O . ARG A 1 175 ? -11.419 8.890 9.094 1.00 94.75 175 ARG A O 1
ATOM 1306 N N . MET A 1 176 ? -10.163 7.835 7.542 1.00 94.19 176 MET A N 1
ATOM 1307 C CA . MET A 1 176 ? -10.669 8.599 6.407 1.00 94.19 176 MET A CA 1
ATOM 1308 C C . MET A 1 176 ? -12.052 8.126 5.946 1.00 94.19 176 MET A C 1
ATOM 1310 O O . MET A 1 176 ? -12.872 8.965 5.582 1.00 94.19 176 MET A O 1
ATOM 1314 N N . HIS A 1 177 ? -12.330 6.821 6.001 1.00 95.38 177 HIS A N 1
ATOM 1315 C CA . HIS A 1 177 ? -13.567 6.240 5.464 1.00 95.38 177 HIS A CA 1
ATOM 1316 C C . HIS A 1 177 ? -14.649 5.982 6.511 1.00 95.38 177 HIS A C 1
ATOM 1318 O O . HIS A 1 177 ? -15.803 5.786 6.141 1.00 95.38 177 HIS A O 1
ATOM 1324 N N . MET A 1 178 ? -14.323 6.017 7.805 1.00 94.94 178 MET A N 1
ATOM 1325 C CA . MET A 1 178 ? -15.337 5.826 8.833 1.00 94.94 178 MET A CA 1
ATOM 1326 C C . MET A 1 178 ? -16.349 6.970 8.846 1.00 94.94 178 MET A C 1
ATOM 1328 O O . MET A 1 178 ? -16.015 8.163 8.742 1.00 94.94 178 MET A O 1
ATOM 1332 N N . ILE A 1 179 ? -17.604 6.598 9.035 1.00 94.25 179 ILE A N 1
ATOM 1333 C CA . ILE A 1 179 ? -18.738 7.508 9.057 1.00 94.25 179 ILE A CA 1
ATOM 1334 C C . ILE A 1 179 ? -19.203 7.625 10.501 1.00 94.25 179 ILE A C 1
ATOM 1336 O O . ILE A 1 179 ? -19.411 6.629 11.185 1.00 94.25 179 ILE A O 1
ATOM 1340 N N . ARG A 1 180 ? -19.365 8.858 10.987 1.00 92.12 180 ARG A N 1
ATOM 1341 C CA . ARG A 1 180 ? -19.969 9.083 12.302 1.00 92.12 180 ARG A CA 1
ATOM 1342 C C . ARG A 1 180 ? -21.466 8.817 12.193 1.00 92.12 180 ARG A C 1
ATOM 1344 O O . ARG A 1 180 ? -22.136 9.467 11.389 1.00 92.12 180 ARG A O 1
ATOM 1351 N N . ARG A 1 181 ? -21.990 7.922 13.026 1.00 89.88 181 ARG A N 1
ATOM 1352 C CA . ARG A 1 181 ? -23.433 7.697 13.139 1.00 89.88 181 ARG A CA 1
ATOM 1353 C C . ARG A 1 181 ? -24.039 8.876 13.900 1.00 89.88 181 ARG A C 1
ATOM 1355 O O . ARG A 1 181 ? -23.572 9.224 14.985 1.00 89.88 181 ARG A O 1
ATOM 1362 N N . ARG A 1 182 ? -25.003 9.567 13.288 1.00 71.25 182 ARG A N 1
ATOM 1363 C CA . ARG A 1 182 ? -25.769 10.627 13.952 1.00 71.25 182 ARG A CA 1
ATOM 1364 C C . ARG A 1 182 ? -26.985 9.990 14.615 1.00 71.25 182 ARG A C 1
ATOM 1366 O O . ARG A 1 182 ? -27.721 9.291 13.936 1.00 71.25 182 ARG A O 1
ATOM 1373 N N . GLU A 1 183 ? -27.167 10.331 15.888 1.00 62.47 183 GLU A N 1
ATOM 1374 C CA . GLU A 1 183 ? -28.408 10.183 16.660 1.00 62.47 183 GLU A CA 1
ATOM 1375 C C . GLU A 1 183 ? -28.761 8.758 17.108 1.00 62.47 183 GLU A C 1
ATOM 1377 O O . GLU A 1 183 ? -29.599 8.082 16.533 1.00 62.47 183 GLU A O 1
ATOM 1382 N N . GLU A 1 184 ? -28.174 8.368 18.236 1.00 54.47 184 GLU A N 1
ATOM 1383 C CA . GLU A 1 184 ? -28.927 8.130 19.470 1.00 54.47 184 GLU A CA 1
ATOM 1384 C C . GLU A 1 184 ? -28.106 8.815 20.571 1.00 54.47 184 GLU A C 1
ATOM 1386 O O . GLU A 1 184 ? -26.883 8.665 20.608 1.00 54.47 184 GLU A O 1
ATOM 1391 N N . GLU A 1 185 ? -28.720 9.664 21.402 1.00 52.41 185 GLU A N 1
ATOM 1392 C CA . GLU A 1 185 ? -28.055 10.111 22.628 1.00 52.41 185 GLU A CA 1
ATOM 1393 C C . GLU A 1 185 ? -27.832 8.862 23.480 1.00 52.41 185 GLU A C 1
ATOM 1395 O O . GLU A 1 185 ? -28.736 8.427 24.189 1.00 52.41 185 GLU A O 1
ATOM 1400 N N . ASP A 1 186 ? -26.648 8.254 23.382 1.00 63.72 186 ASP A N 1
ATOM 1401 C CA . ASP A 1 186 ? -26.247 7.238 24.341 1.00 63.72 186 ASP A CA 1
ATOM 1402 C C . ASP A 1 186 ? -26.159 7.945 25.701 1.00 63.72 186 ASP A C 1
ATOM 1404 O O . ASP A 1 186 ? -25.301 8.823 25.876 1.00 63.72 186 ASP A O 1
ATOM 1408 N N . PRO A 1 187 ? -27.013 7.598 26.683 1.00 60.78 187 PRO A N 1
ATOM 1409 C CA . PRO A 1 187 ? -26.955 8.195 28.014 1.00 60.78 187 PRO A CA 1
ATOM 1410 C C . PRO A 1 187 ? -25.590 7.981 28.690 1.00 60.78 187 PRO A C 1
ATOM 1412 O O . PRO A 1 187 ? -25.276 8.658 29.668 1.00 60.78 187 PRO A O 1
ATOM 1415 N N . ALA A 1 188 ? -24.764 7.066 28.170 1.00 67.44 188 ALA A N 1
ATOM 1416 C CA . ALA A 1 188 ? -23.408 6.799 28.621 1.00 67.44 188 ALA A CA 1
ATOM 1417 C C . ALA A 1 188 ? -22.304 7.580 27.869 1.00 67.44 188 ALA A C 1
ATOM 1419 O O . ALA A 1 188 ? -21.121 7.372 28.163 1.00 67.44 188 ALA A O 1
ATOM 1420 N N . GLY A 1 189 ? -22.661 8.476 26.937 1.00 73.06 189 GLY A N 1
ATOM 1421 C CA . GLY A 1 189 ? -21.739 9.378 26.233 1.00 73.06 189 GLY A CA 1
ATOM 1422 C C . GLY A 1 189 ? -20.942 8.748 25.082 1.00 73.06 189 GLY A C 1
ATOM 1423 O O . GLY A 1 189 ? -19.912 9.299 24.680 1.00 73.06 189 GLY A O 1
ATOM 1424 N N . GLY A 1 190 ? -21.375 7.593 24.567 1.00 81.06 190 GLY A N 1
ATOM 1425 C CA . GLY A 1 190 ? -20.767 6.921 23.421 1.00 81.06 190 GLY A CA 1
ATOM 1426 C C . GLY A 1 190 ? -20.827 7.739 22.130 1.00 81.06 190 GLY A C 1
ATOM 1427 O O . GLY A 1 190 ? -21.807 8.415 21.826 1.00 81.06 190 GLY A O 1
ATOM 1428 N N . ASN A 1 191 ? -19.754 7.678 21.341 1.00 89.56 191 ASN A N 1
ATOM 1429 C CA . ASN A 1 191 ? -19.718 8.193 19.976 1.00 89.56 191 ASN A CA 1
ATOM 1430 C C . ASN A 1 191 ? -19.633 7.021 18.999 1.00 89.56 191 ASN A C 1
ATOM 1432 O O . ASN A 1 191 ? -18.618 6.325 18.967 1.00 89.56 191 ASN A O 1
ATOM 1436 N N . GLY A 1 192 ? -20.687 6.835 18.203 1.00 92.56 192 GLY A N 1
ATOM 1437 C CA . GLY A 1 192 ? -20.791 5.754 17.227 1.00 92.56 192 GLY A CA 1
ATOM 1438 C C . GLY A 1 192 ? -20.156 6.064 15.872 1.00 92.56 192 GLY A C 1
ATOM 1439 O O . GLY A 1 192 ? -20.310 7.156 15.314 1.00 92.56 192 GLY A O 1
ATOM 1440 N N . PHE A 1 193 ? -19.501 5.053 15.315 1.00 95.31 193 PHE A N 1
ATOM 1441 C CA . PHE A 1 193 ? -18.866 5.038 14.006 1.00 95.31 193 PHE A CA 1
ATOM 1442 C C . PHE A 1 193 ? -19.263 3.771 13.245 1.00 95.31 193 PHE A C 1
ATOM 1444 O O . PHE A 1 193 ? -19.626 2.768 13.854 1.00 95.31 193 PHE A O 1
ATOM 1451 N N . ASP A 1 194 ? -19.211 3.838 11.919 1.00 95.06 194 ASP A N 1
ATOM 1452 C CA . ASP A 1 194 ? -19.389 2.695 11.026 1.00 95.06 194 ASP A CA 1
ATOM 1453 C C . ASP A 1 194 ? -18.329 2.713 9.922 1.00 95.06 194 ASP A C 1
ATOM 1455 O O . ASP A 1 194 ? -17.951 3.780 9.420 1.00 95.06 194 ASP A O 1
ATOM 1459 N N . LEU A 1 195 ? -17.862 1.526 9.545 1.00 95.56 195 LEU A N 1
ATOM 1460 C CA . LEU A 1 195 ? -17.034 1.291 8.372 1.00 95.56 195 LEU A CA 1
ATOM 1461 C C . LEU A 1 195 ? -17.525 0.025 7.668 1.00 95.56 195 LEU A C 1
ATOM 1463 O O . LEU A 1 195 ? -17.230 -1.082 8.109 1.00 95.56 195 LEU A O 1
ATOM 1467 N N . TYR A 1 196 ? -18.263 0.189 6.570 1.00 90.88 196 TYR A N 1
ATOM 1468 C CA . TYR A 1 196 ? -18.806 -0.916 5.767 1.00 90.88 196 TYR A CA 1
ATOM 1469 C C . TYR A 1 196 ? -19.611 -1.938 6.588 1.00 90.88 196 TYR A C 1
ATOM 1471 O O . TYR A 1 196 ? -19.480 -3.148 6.399 1.00 90.88 196 TYR A O 1
ATOM 1479 N N . GLY A 1 197 ? -20.437 -1.458 7.521 1.00 90.25 197 GLY A N 1
ATOM 1480 C CA . GLY A 1 197 ? -21.234 -2.314 8.403 1.00 90.25 197 GLY A CA 1
ATOM 1481 C C . GLY A 1 197 ? -20.466 -2.868 9.606 1.00 90.25 197 GLY A C 1
ATOM 1482 O O . GLY A 1 197 ? -21.028 -3.629 10.393 1.00 90.25 197 GLY A O 1
ATOM 1483 N N . ILE A 1 198 ? -19.190 -2.505 9.769 1.00 94.00 198 ILE A N 1
ATOM 1484 C CA . ILE A 1 198 ? -18.473 -2.658 11.034 1.00 94.00 198 ILE A CA 1
ATOM 1485 C C . ILE A 1 198 ? -18.821 -1.444 11.882 1.00 94.00 198 ILE A C 1
ATOM 1487 O O . ILE A 1 198 ? -18.197 -0.394 11.740 1.00 94.00 198 ILE A O 1
ATOM 1491 N N . GLY A 1 199 ? -19.828 -1.581 12.737 1.00 94.12 199 GLY A N 1
ATOM 1492 C CA . GLY A 1 199 ? -20.197 -0.548 13.692 1.00 94.12 199 GLY A CA 1
ATOM 1493 C C . GLY A 1 199 ? -19.422 -0.684 15.000 1.00 94.12 199 GLY A C 1
ATOM 1494 O O . GLY A 1 199 ? -19.196 -1.790 15.498 1.00 94.12 199 GLY A O 1
ATOM 1495 N N . TRP A 1 200 ? -18.990 0.444 15.554 1.00 95.38 200 TRP A N 1
ATOM 1496 C CA . TRP A 1 200 ? -18.406 0.500 16.889 1.00 95.38 200 TRP A CA 1
ATOM 1497 C C . TRP A 1 200 ? -18.697 1.832 17.558 1.00 95.38 200 TRP A C 1
ATOM 1499 O O . TRP A 1 200 ? -19.014 2.838 16.924 1.00 95.38 200 TRP A O 1
ATOM 1509 N N . GLU A 1 201 ? -18.559 1.848 18.870 1.00 94.56 201 GLU A N 1
ATOM 1510 C CA . GLU A 1 201 ? -18.687 3.035 19.688 1.00 94.56 201 GLU A CA 1
ATOM 1511 C C . GLU A 1 201 ? -17.438 3.223 20.522 1.00 94.56 201 GLU A C 1
ATOM 1513 O O . GLU A 1 201 ? -16.825 2.261 20.987 1.00 94.56 201 GLU A O 1
ATOM 1518 N N . VAL A 1 202 ? -17.075 4.484 20.740 1.00 94.50 202 VAL A N 1
ATOM 1519 C CA . VAL A 1 202 ? -16.009 4.846 21.669 1.00 94.50 202 VAL A CA 1
ATOM 1520 C C . VAL A 1 202 ? -16.477 5.889 22.667 1.00 94.50 202 VAL A C 1
ATOM 1522 O O . VAL A 1 202 ? -17.254 6.790 22.338 1.00 94.50 202 VAL A O 1
ATOM 1525 N N . ARG A 1 203 ? -15.962 5.797 23.889 1.00 92.56 203 ARG A N 1
ATOM 1526 C CA . ARG A 1 203 ? -16.153 6.812 24.929 1.00 92.56 203 ARG A CA 1
ATOM 1527 C C . ARG A 1 203 ? -14.896 6.973 25.763 1.00 92.56 203 ARG A C 1
ATOM 1529 O O . ARG A 1 203 ? -14.104 6.042 25.907 1.00 92.56 203 ARG A O 1
ATOM 1536 N N . GLU A 1 204 ? -14.733 8.154 26.336 1.00 91.56 204 GLU A N 1
ATOM 1537 C CA . GLU A 1 204 ? -13.654 8.432 27.280 1.00 91.56 204 GLU A CA 1
ATOM 1538 C C . GLU A 1 204 ? -14.106 8.090 28.704 1.00 91.56 204 GLU A C 1
ATOM 1540 O O . GLU A 1 204 ? -15.202 8.454 29.128 1.00 91.56 204 GLU A O 1
ATOM 1545 N N . ALA A 1 205 ? -13.254 7.389 29.450 1.00 89.88 205 ALA A N 1
ATOM 1546 C CA . ALA A 1 205 ? -13.451 7.070 30.858 1.00 89.88 205 ALA A CA 1
ATOM 1547 C C . ALA A 1 205 ? -12.186 7.462 31.635 1.00 89.88 205 ALA A C 1
ATOM 1549 O O . ALA A 1 205 ? -11.243 6.681 31.786 1.00 89.88 205 ALA A O 1
ATOM 1550 N N . GLY A 1 206 ? -12.141 8.714 32.097 1.00 86.94 206 GLY A N 1
ATOM 1551 C CA . GLY A 1 206 ? -10.929 9.294 32.677 1.00 86.94 206 GLY A CA 1
ATOM 1552 C C . GLY A 1 206 ? -9.825 9.419 31.624 1.00 86.94 206 GLY A C 1
ATOM 1553 O O . GLY A 1 206 ? -10.013 10.085 30.613 1.00 86.94 206 GLY A O 1
ATOM 1554 N N . ALA A 1 207 ? -8.679 8.774 31.858 1.00 84.69 207 ALA A N 1
ATOM 1555 C CA . ALA A 1 207 ? -7.564 8.736 30.904 1.00 84.69 207 ALA A CA 1
ATOM 1556 C C . ALA A 1 207 ? -7.651 7.573 29.894 1.00 84.69 207 ALA A C 1
ATOM 1558 O O . ALA A 1 207 ? -6.825 7.490 28.987 1.00 84.69 207 ALA A O 1
ATOM 1559 N N . ALA A 1 208 ? -8.611 6.659 30.061 1.00 90.44 208 ALA A N 1
ATOM 1560 C CA . ALA A 1 208 ? -8.778 5.505 29.189 1.00 90.44 208 ALA A CA 1
ATOM 1561 C C . ALA A 1 208 ? -9.798 5.785 28.081 1.00 90.44 208 ALA A C 1
ATOM 1563 O O . ALA A 1 208 ? -10.783 6.500 28.284 1.00 90.44 208 ALA A O 1
ATOM 1564 N N . LEU A 1 209 ? -9.586 5.160 26.924 1.00 94.00 209 LEU A N 1
ATOM 1565 C CA . LEU A 1 209 ? -10.597 5.051 25.882 1.00 94.00 209 LEU A CA 1
ATOM 1566 C C . LEU A 1 209 ? -11.224 3.661 25.965 1.00 94.00 209 LEU A C 1
ATOM 1568 O O . LEU A 1 209 ? -10.515 2.654 26.019 1.00 94.00 209 LEU A O 1
ATOM 1572 N N . LEU A 1 210 ? -12.549 3.621 25.978 1.00 95.25 210 LEU A N 1
ATOM 1573 C CA . LEU A 1 210 ? -13.314 2.387 25.907 1.00 95.25 210 LEU A CA 1
ATOM 1574 C C . LEU A 1 210 ? -13.901 2.251 24.507 1.00 95.25 210 LEU A C 1
ATOM 1576 O O . LEU A 1 210 ? -14.373 3.241 23.946 1.00 95.25 210 LEU A O 1
ATOM 1580 N N . LEU A 1 211 ? -13.897 1.033 23.977 1.00 95.62 211 LEU A N 1
ATOM 1581 C CA . LEU A 1 211 ? -14.517 0.669 22.710 1.00 95.62 211 LEU A CA 1
ATOM 1582 C C . LEU A 1 211 ? -15.549 -0.435 22.935 1.00 95.62 211 LEU A C 1
ATOM 1584 O O . LEU A 1 211 ? -15.336 -1.330 23.750 1.00 95.62 211 LEU A O 1
ATOM 1588 N N . ARG A 1 212 ? -16.646 -0.386 22.188 1.00 94.81 212 ARG A N 1
ATOM 1589 C CA . ARG A 1 212 ? -17.634 -1.461 22.099 1.00 94.81 212 ARG A CA 1
ATOM 1590 C C . ARG A 1 212 ? -17.980 -1.691 20.635 1.00 94.81 212 ARG A C 1
ATOM 1592 O O . ARG A 1 212 ? -18.272 -0.728 19.932 1.00 94.81 212 ARG A O 1
ATOM 1599 N N . LEU A 1 213 ? -17.919 -2.936 20.172 1.00 94.25 213 LEU A N 1
ATOM 1600 C CA . LEU A 1 213 ? -18.372 -3.291 18.826 1.00 94.25 213 LEU A CA 1
ATOM 1601 C C . LEU A 1 213 ? -19.893 -3.452 18.806 1.00 94.25 213 LEU A C 1
ATOM 1603 O O . LEU A 1 213 ? -20.504 -3.825 19.809 1.00 94.25 213 LEU A O 1
ATOM 1607 N N . ASP A 1 214 ? -20.509 -3.196 17.658 1.00 90.75 214 ASP A N 1
ATOM 1608 C CA . ASP A 1 214 ? -21.928 -3.470 17.469 1.00 90.75 214 ASP A CA 1
ATOM 1609 C C . ASP A 1 214 ? -22.228 -4.958 17.693 1.00 90.75 214 ASP A C 1
ATOM 1611 O O . ASP A 1 214 ? -21.546 -5.840 17.173 1.00 90.75 214 ASP A O 1
ATOM 1615 N N . GLY A 1 215 ? -23.272 -5.238 18.474 1.00 86.06 215 GLY A N 1
ATOM 1616 C CA . GLY A 1 215 ? -23.634 -6.599 18.875 1.00 86.06 215 GLY A CA 1
ATOM 1617 C C . GLY A 1 215 ? -22.898 -7.109 20.118 1.00 86.06 215 GLY A C 1
ATOM 1618 O O . GLY A 1 215 ? -23.301 -8.133 20.669 1.00 86.06 215 GLY A O 1
ATOM 1619 N N . GLU A 1 216 ? -21.891 -6.387 20.618 1.00 90.31 216 GLU A N 1
ATOM 1620 C CA . GLU A 1 216 ? -21.271 -6.671 21.911 1.00 90.31 216 GLU A CA 1
ATOM 1621 C C . GLU A 1 216 ? -21.934 -5.873 23.037 1.00 90.31 216 GLU A C 1
ATOM 1623 O O . GLU A 1 216 ? -22.275 -4.698 22.896 1.00 90.31 216 GLU A O 1
ATOM 1628 N N . ALA A 1 217 ? -22.110 -6.513 24.194 1.00 84.69 217 ALA A N 1
ATOM 1629 C CA . ALA A 1 217 ? -22.684 -5.858 25.367 1.00 84.69 217 ALA A CA 1
ATOM 1630 C C . ALA A 1 217 ? -21.635 -5.076 26.176 1.00 84.69 217 ALA A C 1
ATOM 1632 O O . ALA A 1 217 ? -21.962 -4.064 26.802 1.00 84.69 217 ALA A O 1
ATOM 1633 N N . GLU A 1 218 ? -20.385 -5.543 26.180 1.00 91.25 218 GLU A N 1
ATOM 1634 C CA . GLU A 1 218 ? -19.347 -5.068 27.092 1.00 91.25 218 GLU A CA 1
ATOM 1635 C C . GLU A 1 218 ? -18.445 -4.004 26.462 1.00 91.25 218 GLU A C 1
ATOM 1637 O O . GLU A 1 218 ? -18.062 -4.073 25.297 1.00 91.25 218 GLU A O 1
ATOM 1642 N N . TRP A 1 219 ? -18.081 -3.009 27.272 1.00 93.50 219 TRP A N 1
ATOM 1643 C CA . TRP A 1 219 ? -17.067 -2.024 26.917 1.00 93.50 219 TRP A CA 1
ATOM 1644 C C . TRP A 1 219 ? -15.684 -2.588 27.211 1.00 93.50 219 TRP A C 1
ATOM 1646 O O . TRP A 1 219 ? -15.398 -2.982 28.341 1.00 93.50 219 TRP A O 1
ATOM 1656 N N . GLN A 1 220 ? -14.809 -2.549 26.218 1.00 94.75 220 GLN A N 1
ATOM 1657 C CA . GLN A 1 220 ? -13.440 -3.020 26.327 1.00 94.75 220 GLN A CA 1
ATOM 1658 C C . GLN A 1 220 ? -12.475 -1.838 26.406 1.00 94.75 220 GLN A C 1
ATOM 1660 O O . GLN A 1 220 ? -12.609 -0.852 25.679 1.00 94.75 220 GLN A O 1
ATOM 1665 N N . THR A 1 221 ? -11.483 -1.927 27.289 1.00 96.00 221 THR A N 1
ATOM 1666 C CA . THR A 1 221 ? -10.439 -0.903 27.395 1.00 96.00 221 THR A CA 1
ATOM 1667 C C . THR A 1 221 ? -9.459 -1.032 26.241 1.00 96.00 221 THR A C 1
ATOM 1669 O O . THR A 1 221 ? -8.849 -2.084 26.057 1.00 96.00 221 THR A O 1
ATOM 1672 N N . VAL A 1 222 ? -9.258 0.059 25.505 1.00 95.38 222 VAL A N 1
ATOM 1673 C CA . VAL A 1 222 ? -8.279 0.109 24.419 1.00 95.38 222 VAL A CA 1
ATOM 1674 C C . VAL A 1 222 ? -6.871 0.236 25.015 1.00 95.38 222 VAL A C 1
ATOM 1676 O O . VAL A 1 222 ? -6.648 1.106 25.866 1.00 95.38 222 VAL A O 1
ATOM 1679 N N . PRO A 1 223 ? -5.896 -0.590 24.594 1.00 92.69 223 PRO A N 1
ATOM 1680 C CA . PRO A 1 223 ? -4.530 -0.504 25.098 1.00 92.69 223 PRO A CA 1
ATOM 1681 C C . PRO A 1 223 ? -3.908 0.877 24.847 1.00 92.69 223 PRO A C 1
ATOM 1683 O O . PRO A 1 223 ? -3.856 1.340 23.710 1.00 92.69 223 PRO A O 1
ATOM 1686 N N . ALA A 1 224 ? -3.357 1.510 25.888 1.00 90.19 224 ALA A N 1
ATOM 1687 C CA . ALA A 1 224 ? -2.714 2.823 25.771 1.00 90.19 224 ALA A CA 1
ATOM 1688 C C . ALA A 1 224 ? -1.612 2.902 24.687 1.00 90.19 224 ALA A C 1
ATOM 1690 O O . ALA A 1 224 ? -1.574 3.909 23.980 1.00 90.19 224 ALA A O 1
ATOM 1691 N N . PRO A 1 225 ? -0.763 1.868 24.474 1.00 91.62 225 PRO A N 1
ATOM 1692 C CA . PRO A 1 225 ? 0.220 1.890 23.390 1.00 91.62 225 PRO A CA 1
ATOM 1693 C C . PRO A 1 225 ? -0.403 2.027 21.997 1.00 91.62 225 PRO A C 1
ATOM 1695 O O . PRO A 1 225 ? 0.196 2.656 21.134 1.00 91.62 225 PRO A O 1
ATOM 1698 N N . ALA A 1 226 ? -1.611 1.495 21.785 1.00 88.75 226 ALA A N 1
ATOM 1699 C CA . ALA A 1 226 ? -2.309 1.600 20.505 1.00 88.75 226 ALA A CA 1
ATOM 1700 C C . ALA A 1 226 ? -2.828 3.018 20.221 1.00 88.75 226 ALA A C 1
ATOM 1702 O O . ALA A 1 226 ? -3.168 3.330 19.087 1.00 88.75 226 ALA A O 1
ATOM 1703 N N . LEU A 1 227 ? -2.894 3.876 21.241 1.00 91.88 227 LEU A N 1
ATOM 1704 C CA . LEU A 1 227 ? -3.383 5.251 21.137 1.00 91.88 227 LEU A CA 1
ATOM 1705 C C . LEU A 1 227 ? -2.255 6.287 21.179 1.00 91.88 227 LEU A C 1
ATOM 1707 O O . LEU A 1 227 ? -2.528 7.476 21.043 1.00 91.88 227 LEU A O 1
ATOM 1711 N N . ALA A 1 228 ? -1.003 5.867 21.388 1.00 89.50 228 ALA A N 1
ATOM 1712 C CA . ALA A 1 228 ? 0.110 6.766 21.693 1.00 89.50 228 ALA A CA 1
ATOM 1713 C C . ALA A 1 228 ? 0.390 7.799 20.587 1.00 89.50 228 ALA A C 1
ATOM 1715 O O . ALA A 1 228 ? 0.810 8.917 20.880 1.00 89.50 228 ALA A O 1
ATOM 1716 N N . HIS A 1 229 ? 0.143 7.439 19.325 1.00 86.75 229 HIS A N 1
ATOM 1717 C CA . HIS A 1 229 ? 0.328 8.308 18.158 1.00 86.75 229 HIS A CA 1
ATOM 1718 C C . HIS A 1 229 ? -0.930 9.097 17.763 1.00 86.75 229 HIS A C 1
ATOM 1720 O O . HIS A 1 229 ? -0.846 9.977 16.909 1.00 86.75 229 HIS A O 1
ATOM 1726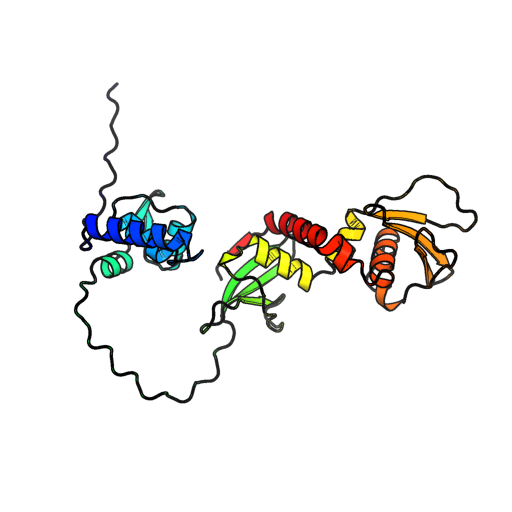 N N . ALA A 1 230 ? -2.087 8.802 18.361 1.00 90.12 230 ALA A N 1
ATOM 1727 C CA . ALA A 1 230 ? -3.371 9.382 17.987 1.00 90.12 230 ALA A CA 1
ATOM 1728 C C . ALA A 1 230 ? -3.724 10.578 18.889 1.00 90.12 230 ALA A C 1
ATOM 1730 O O . ALA A 1 230 ? -4.015 10.418 20.076 1.00 90.12 230 ALA A O 1
ATOM 1731 N N . ALA A 1 231 ? -3.745 11.789 18.325 1.00 86.75 231 ALA A N 1
ATOM 1732 C CA . ALA A 1 231 ? -3.986 13.018 19.084 1.00 86.75 231 ALA A CA 1
ATOM 1733 C C . ALA A 1 231 ? -5.475 13.401 19.106 1.00 86.75 231 ALA A C 1
ATOM 1735 O O . ALA A 1 231 ? -6.022 13.801 20.135 1.00 86.75 231 ALA A O 1
ATOM 1736 N N . GLY A 1 232 ? -6.154 13.278 17.964 1.00 90.25 232 GLY A N 1
ATOM 1737 C CA . GLY A 1 232 ? -7.565 13.625 17.825 1.00 90.25 232 GLY A CA 1
ATOM 1738 C C . GLY A 1 232 ? -8.509 12.537 18.341 1.00 90.25 232 GLY A C 1
ATOM 1739 O O . GLY A 1 232 ? -8.205 11.349 18.303 1.00 90.25 232 GLY A O 1
ATOM 1740 N N . PHE A 1 233 ? -9.724 12.912 18.757 1.00 90.00 233 PHE A N 1
ATOM 1741 C CA . PHE A 1 233 ? -10.770 11.931 19.095 1.00 90.00 233 PHE A CA 1
ATOM 1742 C C . PHE A 1 233 ? -11.080 10.988 17.920 1.00 90.00 233 PHE A C 1
ATOM 1744 O O . PHE A 1 233 ? -11.175 9.779 18.096 1.00 90.00 233 PHE A O 1
ATOM 1751 N N . ARG A 1 234 ? -11.164 11.542 16.702 1.00 92.31 234 ARG A N 1
ATOM 1752 C CA . ARG A 1 234 ? -11.383 10.781 15.464 1.00 92.31 234 ARG A CA 1
ATOM 1753 C C . ARG A 1 234 ? -10.247 9.781 15.190 1.00 92.31 234 AR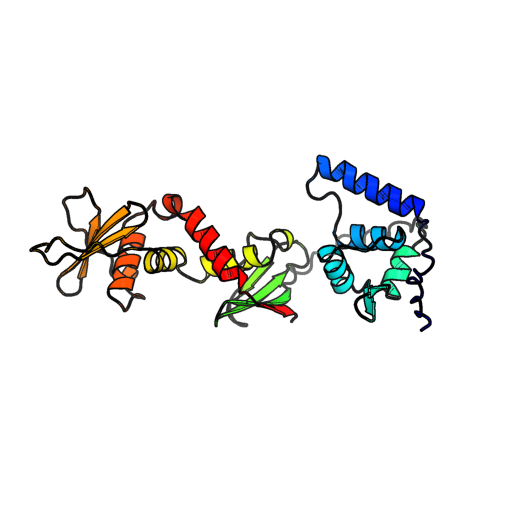G A C 1
ATOM 1755 O O . ARG A 1 234 ? -10.509 8.660 14.780 1.00 92.31 234 ARG A O 1
ATOM 1762 N N . GLU A 1 235 ? -9.002 10.182 15.428 1.00 93.62 235 GLU A N 1
ATOM 1763 C CA . GLU A 1 235 ? -7.821 9.318 15.269 1.00 93.62 235 GLU A CA 1
ATOM 1764 C C . GLU A 1 235 ? -7.831 8.191 16.294 1.00 93.62 235 GLU A C 1
ATOM 1766 O O . GLU A 1 235 ? -7.717 7.026 15.932 1.00 93.62 235 GLU A O 1
ATOM 1771 N N . ARG A 1 236 ? -8.086 8.525 17.563 1.00 94.62 236 ARG A N 1
ATOM 1772 C CA . ARG A 1 236 ? -8.183 7.542 18.644 1.00 94.62 236 ARG A CA 1
ATOM 1773 C C . ARG A 1 236 ? -9.309 6.532 18.410 1.00 94.62 236 ARG A C 1
ATOM 1775 O O . ARG A 1 236 ? -9.129 5.359 18.708 1.00 94.62 236 ARG A O 1
ATOM 1782 N N . ALA A 1 237 ? -10.437 6.955 17.834 1.00 95.12 237 ALA A N 1
ATOM 1783 C CA . ALA A 1 237 ? -11.534 6.058 17.468 1.00 95.12 237 ALA A CA 1
ATOM 1784 C C . ALA A 1 237 ? -11.145 5.049 16.372 1.00 95.12 237 ALA A C 1
ATOM 1786 O O . ALA A 1 237 ? -11.539 3.887 16.452 1.00 95.12 237 ALA A O 1
ATOM 1787 N N . ALA A 1 238 ? -10.365 5.479 15.375 1.00 96.12 238 ALA A N 1
ATOM 1788 C CA . ALA A 1 238 ? -9.850 4.603 14.323 1.00 96.12 238 ALA A CA 1
ATOM 1789 C C . ALA A 1 238 ? -8.777 3.642 14.860 1.00 96.12 238 ALA A C 1
ATOM 1791 O O . ALA A 1 238 ? -8.866 2.436 14.637 1.00 96.12 238 ALA A O 1
ATOM 1792 N N . ALA A 1 239 ? -7.815 4.160 15.631 1.00 95.19 239 ALA A N 1
ATOM 1793 C CA . ALA A 1 239 ? -6.768 3.369 16.275 1.00 95.19 239 ALA A CA 1
ATOM 1794 C C . ALA A 1 239 ? -7.354 2.296 17.209 1.00 95.19 239 ALA A C 1
ATOM 1796 O O . ALA A 1 239 ? -6.897 1.153 17.223 1.00 95.19 239 ALA A O 1
ATOM 1797 N N . ALA A 1 240 ? -8.421 2.635 17.938 1.00 95.69 240 ALA A N 1
ATOM 1798 C CA . ALA A 1 240 ? -9.146 1.697 18.784 1.00 95.69 240 ALA A CA 1
ATOM 1799 C C . ALA A 1 240 ? -9.747 0.527 17.998 1.00 95.69 240 ALA A C 1
ATOM 1801 O O . ALA A 1 240 ? -9.604 -0.616 18.428 1.00 95.69 240 ALA A O 1
ATOM 1802 N N . LEU A 1 241 ? -10.379 0.790 16.847 1.00 96.00 241 LEU A N 1
ATOM 1803 C CA . LEU A 1 241 ? -10.921 -0.276 16.002 1.00 96.00 241 LEU A CA 1
ATOM 1804 C C . LEU A 1 241 ? -9.807 -1.219 15.532 1.00 96.00 241 LEU A C 1
ATOM 1806 O O . LEU A 1 241 ? -9.936 -2.433 15.674 1.00 96.00 241 LEU A O 1
ATOM 1810 N N . VAL A 1 242 ? -8.704 -0.661 15.023 1.00 94.94 242 VAL A N 1
ATOM 1811 C CA . VAL A 1 242 ? -7.553 -1.439 14.533 1.00 94.94 242 VAL A CA 1
ATOM 1812 C C . VAL A 1 242 ? -6.936 -2.297 15.639 1.00 94.94 242 VAL A C 1
ATOM 1814 O O . VAL A 1 242 ? -6.525 -3.426 15.385 1.00 94.94 242 VAL A O 1
ATOM 1817 N N . ALA A 1 243 ? -6.889 -1.791 16.872 1.00 93.62 243 ALA A N 1
ATOM 1818 C CA . ALA A 1 243 ? -6.352 -2.529 18.011 1.00 93.62 243 ALA A CA 1
ATOM 1819 C C . ALA A 1 243 ? -7.256 -3.685 18.473 1.00 93.62 243 ALA A C 1
ATOM 1821 O O . ALA A 1 243 ? -6.753 -4.697 18.963 1.00 93.62 243 ALA A O 1
ATOM 1822 N N . GLN A 1 244 ? -8.577 -3.528 18.347 1.00 93.19 244 GLN A N 1
ATOM 1823 C CA . GLN A 1 244 ? -9.559 -4.445 18.931 1.00 93.19 244 GLN A CA 1
ATOM 1824 C C . GLN A 1 244 ? -10.057 -5.509 17.944 1.00 93.19 244 GLN A C 1
ATOM 1826 O O . GLN A 1 244 ? -10.326 -6.639 18.349 1.00 93.19 244 GLN A O 1
ATOM 1831 N N . VAL A 1 245 ? -10.142 -5.189 16.651 1.00 92.31 245 VAL A N 1
ATOM 1832 C CA . VAL A 1 245 ? -10.636 -6.107 15.616 1.00 92.31 245 VAL A CA 1
ATOM 1833 C C . VAL A 1 245 ? -9.452 -6.784 14.930 1.00 92.31 245 VAL A C 1
ATOM 1835 O O . VAL A 1 245 ? -8.857 -6.250 13.996 1.00 92.31 245 VAL A O 1
ATOM 1838 N N . ARG A 1 246 ? -9.087 -7.974 15.417 1.00 89.06 246 ARG A N 1
ATOM 1839 C CA . ARG A 1 246 ? -7.877 -8.691 14.972 1.00 89.06 246 ARG A CA 1
ATOM 1840 C C . ARG A 1 246 ? -7.900 -9.095 13.501 1.00 89.06 246 ARG A C 1
ATOM 1842 O O . ARG A 1 246 ? -6.843 -9.117 12.888 1.00 89.06 246 ARG A O 1
ATOM 1849 N N . ASP A 1 247 ? -9.078 -9.403 12.972 1.00 91.25 247 ASP A N 1
ATOM 1850 C CA . ASP A 1 247 ? -9.292 -9.837 11.590 1.00 91.25 247 ASP A CA 1
ATOM 1851 C C . ASP A 1 247 ? -9.611 -8.668 10.637 1.00 91.25 247 ASP A C 1
ATOM 1853 O O . ASP A 1 247 ? -10.027 -8.862 9.493 1.00 91.25 247 ASP A O 1
ATOM 1857 N N . LEU A 1 248 ? -9.470 -7.419 11.102 1.00 92.25 248 LEU A N 1
ATOM 1858 C CA . LEU A 1 248 ? -9.829 -6.245 10.309 1.00 92.25 248 LEU A CA 1
ATOM 1859 C C . LEU A 1 248 ? -9.014 -6.181 9.016 1.00 92.25 248 LEU A C 1
ATOM 1861 O O . LEU A 1 248 ? -9.548 -5.834 7.965 1.00 92.25 248 LEU A O 1
ATOM 1865 N N . ARG A 1 249 ? -7.727 -6.538 9.078 1.00 90.50 249 ARG A N 1
ATOM 1866 C CA . ARG A 1 249 ? -6.841 -6.519 7.911 1.00 90.50 249 ARG A CA 1
ATOM 1867 C C . ARG A 1 249 ? -7.314 -7.488 6.834 1.00 90.50 249 ARG A C 1
ATOM 1869 O O . ARG A 1 249 ? -7.272 -7.137 5.665 1.00 90.50 249 ARG A O 1
ATOM 1876 N N . GLU A 1 250 ? -7.772 -8.671 7.206 1.00 92.81 250 GLU A N 1
ATOM 1877 C CA . GLU A 1 250 ? -8.301 -9.671 6.284 1.00 92.81 250 GLU A CA 1
ATOM 1878 C C . GLU A 1 250 ? -9.618 -9.199 5.661 1.00 92.81 250 GLU A C 1
ATOM 1880 O O . GLU A 1 250 ? -9.873 -9.447 4.486 1.00 92.81 250 GLU A O 1
ATOM 1885 N N . ARG A 1 251 ? -10.439 -8.473 6.428 1.00 92.94 251 ARG A N 1
ATOM 1886 C CA . ARG A 1 251 ? -11.761 -8.005 5.989 1.00 92.94 251 ARG A CA 1
ATOM 1887 C C . ARG A 1 251 ? -11.717 -6.832 5.016 1.00 92.94 251 ARG A C 1
ATOM 1889 O O . ARG A 1 251 ? -12.568 -6.770 4.138 1.00 92.94 251 ARG A O 1
ATOM 1896 N N . ILE A 1 252 ? -10.779 -5.898 5.195 1.00 93.81 252 ILE A N 1
ATOM 1897 C CA . ILE A 1 252 ? -10.698 -4.663 4.387 1.00 93.81 252 ILE A CA 1
ATOM 1898 C C . ILE A 1 252 ? -9.342 -4.472 3.694 1.00 93.81 252 ILE A C 1
ATOM 1900 O O . ILE A 1 252 ? -9.063 -3.405 3.154 1.00 93.81 252 ILE A O 1
ATOM 1904 N N . GLY A 1 253 ? -8.468 -5.480 3.713 1.00 91.25 253 GLY A N 1
ATOM 1905 C CA . GLY A 1 253 ? -7.099 -5.381 3.198 1.00 9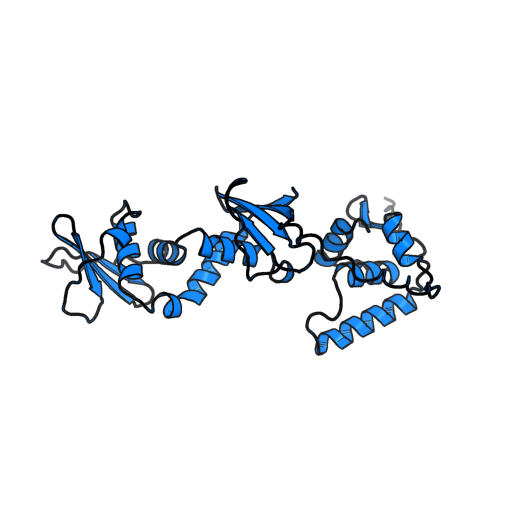1.25 253 GLY A CA 1
ATOM 1906 C C . GLY A 1 253 ? -7.030 -5.045 1.713 1.00 91.25 253 GLY A C 1
ATOM 1907 O O . GLY A 1 253 ? -6.228 -4.199 1.320 1.00 91.25 253 GLY A O 1
ATOM 1908 N N . GLU A 1 254 ? -7.907 -5.636 0.900 1.00 92.81 254 GLU A N 1
ATOM 1909 C CA . GLU A 1 254 ? -7.997 -5.321 -0.530 1.00 92.81 254 GLU A CA 1
ATOM 1910 C C . GLU A 1 254 ? -8.399 -3.860 -0.764 1.00 92.81 254 GLU A C 1
ATOM 1912 O O . GLU A 1 254 ? -7.800 -3.172 -1.593 1.00 92.81 254 GLU A O 1
ATOM 1917 N N . ASP A 1 255 ? -9.347 -3.341 0.019 1.00 93.31 255 ASP A N 1
ATOM 1918 C CA . ASP A 1 255 ? -9.778 -1.948 -0.078 1.00 93.31 255 ASP A CA 1
ATOM 1919 C C . ASP A 1 255 ? -8.691 -0.968 0.377 1.00 93.31 255 ASP A C 1
ATOM 1921 O O . ASP A 1 255 ? -8.496 0.084 -0.245 1.00 93.31 255 ASP A O 1
ATOM 1925 N N . VAL A 1 256 ? -7.966 -1.315 1.447 1.00 94.31 256 VAL A N 1
ATOM 1926 C CA . VAL A 1 256 ? -6.807 -0.559 1.945 1.00 94.31 256 VAL A CA 1
ATOM 1927 C C . VAL A 1 256 ? -5.728 -0.510 0.873 1.00 94.31 256 VAL A C 1
ATOM 1929 O O . VAL A 1 256 ? -5.192 0.561 0.588 1.00 94.31 256 VAL A O 1
ATOM 1932 N N . HIS A 1 257 ? -5.448 -1.641 0.233 1.00 93.25 257 HIS A N 1
ATOM 1933 C CA . HIS A 1 257 ? -4.479 -1.730 -0.845 1.00 93.25 257 HIS A CA 1
ATOM 1934 C C . HIS A 1 257 ? -4.908 -0.904 -2.071 1.00 93.25 257 HIS A C 1
ATOM 1936 O O . HIS A 1 257 ? -4.148 -0.064 -2.558 1.00 93.25 257 HIS A O 1
ATOM 1942 N N . ALA A 1 258 ? -6.157 -1.042 -2.522 1.00 93.50 258 ALA A N 1
ATOM 1943 C CA . ALA A 1 258 ? -6.705 -0.263 -3.632 1.00 93.50 258 ALA A CA 1
ATOM 1944 C C . ALA A 1 258 ? -6.723 1.248 -3.337 1.00 93.50 258 ALA A C 1
ATOM 1946 O O . ALA A 1 258 ? -6.540 2.082 -4.229 1.00 93.50 258 ALA A O 1
ATOM 1947 N N . TRP A 1 259 ? -6.951 1.638 -2.084 1.00 94.00 259 TRP A N 1
ATOM 1948 C CA . TRP A 1 259 ? -6.811 3.022 -1.642 1.00 94.00 259 TRP A CA 1
ATOM 1949 C C . TRP A 1 259 ? -5.355 3.493 -1.626 1.00 94.00 259 TRP A C 1
ATOM 1951 O O . TRP A 1 259 ? -5.075 4.573 -2.147 1.00 94.00 259 TRP A O 1
ATOM 1961 N N . ALA A 1 260 ? -4.425 2.685 -1.116 1.00 93.44 260 ALA A N 1
ATOM 1962 C CA . ALA A 1 260 ? -3.000 2.996 -1.133 1.00 93.44 260 ALA A CA 1
ATOM 1963 C C . ALA A 1 260 ? -2.492 3.193 -2.570 1.00 93.44 260 ALA A C 1
ATOM 1965 O O . ALA A 1 260 ? -1.789 4.165 -2.834 1.00 93.44 260 ALA A O 1
ATOM 1966 N N . LYS A 1 261 ? -2.942 2.369 -3.528 1.00 93.50 261 LYS A N 1
ATOM 1967 C CA . LYS A 1 261 ? -2.667 2.557 -4.965 1.00 93.50 261 LYS A CA 1
ATOM 1968 C C . LYS A 1 261 ? -3.205 3.877 -5.510 1.00 93.50 261 LYS A C 1
ATOM 1970 O O . LYS A 1 261 ? -2.525 4.544 -6.284 1.00 93.50 261 LYS A O 1
ATOM 1975 N N . ARG A 1 262 ? -4.406 4.292 -5.094 1.00 91.56 262 ARG A N 1
ATOM 1976 C CA . ARG A 1 262 ? -4.972 5.597 -5.480 1.00 91.56 262 ARG A CA 1
ATOM 1977 C C . ARG A 1 262 ? -4.163 6.764 -4.917 1.00 91.56 262 ARG A C 1
ATOM 1979 O O . ARG A 1 262 ? -3.966 7.744 -5.627 1.00 91.56 262 ARG A O 1
ATOM 1986 N N . LEU A 1 263 ? -3.660 6.659 -3.687 1.00 88.69 263 LEU A N 1
ATOM 1987 C CA . LEU A 1 263 ? -2.733 7.653 -3.136 1.00 88.69 263 LEU A CA 1
ATOM 1988 C C . LEU A 1 263 ? -1.400 7.666 -3.892 1.00 88.69 263 LEU A C 1
ATOM 1990 O O . LEU A 1 263 ? -0.874 8.730 -4.214 1.00 88.69 263 LEU A O 1
ATOM 1994 N N . ALA A 1 264 ? -0.885 6.483 -4.214 1.00 90.12 264 ALA A N 1
ATOM 1995 C CA . ALA A 1 264 ? 0.341 6.285 -4.971 1.00 90.12 264 ALA A CA 1
ATOM 1996 C C . ALA A 1 264 ? 0.261 6.773 -6.427 1.00 90.12 264 ALA A C 1
ATOM 1998 O O . ALA A 1 264 ? 1.295 7.044 -7.029 1.00 90.12 264 ALA A O 1
ATOM 1999 N N . ALA A 1 265 ? -0.932 6.937 -7.004 1.00 86.62 265 ALA A N 1
ATOM 2000 C CA . ALA A 1 265 ? -1.088 7.497 -8.348 1.00 86.62 265 ALA A CA 1
ATOM 2001 C C . ALA A 1 265 ? -0.543 8.935 -8.464 1.00 86.62 265 ALA A C 1
ATOM 2003 O O . ALA A 1 265 ? -0.189 9.372 -9.555 1.00 86.62 265 ALA A O 1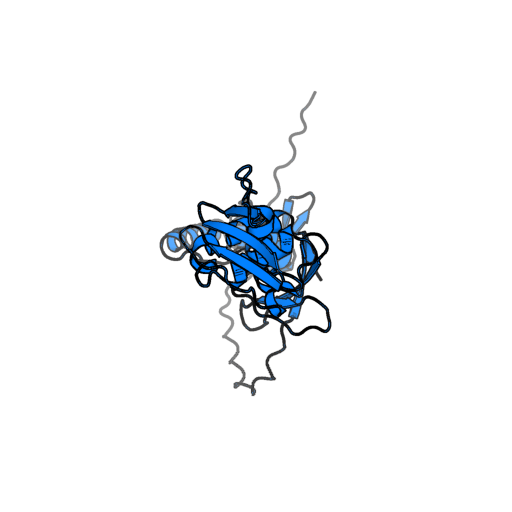
ATOM 2004 N N . GLY A 1 266 ? -0.454 9.664 -7.345 1.00 84.69 266 GLY A N 1
ATOM 2005 C CA . GLY A 1 266 ? 0.184 10.980 -7.273 1.00 84.69 266 GLY A CA 1
ATOM 2006 C C . GLY A 1 266 ? 1.688 10.944 -6.984 1.00 84.69 266 GLY A C 1
ATOM 2007 O O . GLY A 1 266 ? 2.255 11.993 -6.681 1.00 84.69 266 GLY A O 1
ATOM 2008 N N . ALA A 1 267 ? 2.327 9.770 -6.999 1.00 89.12 267 ALA A N 1
ATOM 2009 C CA . ALA A 1 267 ? 3.746 9.652 -6.697 1.00 89.12 267 ALA A CA 1
ATOM 2010 C C . ALA A 1 267 ? 4.618 10.208 -7.832 1.00 89.12 267 ALA A C 1
ATOM 2012 O O . ALA A 1 267 ? 4.330 10.018 -9.014 1.00 89.12 267 ALA A O 1
ATOM 2013 N N . LEU A 1 268 ? 5.711 10.873 -7.460 1.00 92.50 268 LEU A N 1
ATOM 2014 C CA . LEU A 1 268 ? 6.729 11.353 -8.393 1.00 92.50 268 LEU A CA 1
ATOM 2015 C C . LEU A 1 268 ? 7.968 10.472 -8.279 1.00 92.50 268 LEU A C 1
ATOM 2017 O O . LEU A 1 268 ? 8.415 10.179 -7.171 1.00 92.50 268 LEU A O 1
ATOM 2021 N N . VAL A 1 269 ? 8.524 10.082 -9.422 1.00 94.00 269 VAL A N 1
ATOM 2022 C CA . VAL A 1 269 ? 9.744 9.276 -9.507 1.00 94.00 269 VAL A CA 1
ATOM 2023 C C . VAL A 1 269 ? 10.836 10.117 -10.153 1.00 94.00 269 VAL A C 1
ATOM 2025 O O . VAL A 1 269 ? 10.647 10.641 -11.250 1.00 94.00 269 VAL A O 1
ATOM 2028 N N . GLU A 1 270 ? 11.969 10.249 -9.474 1.00 92.94 270 GLU A N 1
ATOM 2029 C CA . GLU A 1 270 ? 13.140 11.001 -9.927 1.00 92.94 270 GLU A CA 1
ATOM 2030 C C . GLU A 1 270 ? 14.356 10.062 -9.972 1.00 92.94 270 GLU A C 1
ATOM 2032 O O . GLU A 1 270 ? 14.566 9.327 -9.008 1.00 92.94 270 GLU A O 1
ATOM 2037 N N . PRO A 1 271 ? 15.167 10.049 -11.042 1.00 91.50 271 PRO A N 1
ATOM 2038 C CA . PRO A 1 271 ? 16.428 9.308 -11.041 1.00 91.50 271 PRO A CA 1
ATOM 2039 C C . PRO A 1 271 ? 17.421 9.920 -10.038 1.00 91.50 271 PRO A C 1
ATOM 2041 O O . PRO A 1 271 ? 17.366 11.125 -9.764 1.00 91.50 271 PRO A O 1
ATOM 2044 N N . VAL A 1 272 ? 18.301 9.082 -9.479 1.00 84.00 272 VAL A N 1
ATOM 2045 C CA . VAL A 1 272 ? 19.387 9.496 -8.565 1.00 84.00 272 VAL A CA 1
ATOM 2046 C C . VAL A 1 272 ? 20.681 9.733 -9.324 1.00 84.00 272 VAL A C 1
ATOM 2048 O O . VAL A 1 272 ? 20.999 8.908 -10.205 1.00 84.00 272 VAL A O 1
#

pLDDT: mean 82.87, std 15.67, range [36.75, 96.25]

Organism: Cereibacter sphaeroides (strain ATCC 17023 / DSM 158 / JCM 6121 / CCUG 31486 / LMG 2827 / NBRC 12203 / NCIMB 8253 / ATH 2.4.1.) (NCBI:txid272943)

Radius of gyration: 27.8 Å; chains: 1; bounding box: 66×48×84 Å